Protein AF-A0A327HGI2-F1 (afdb_monomer_lite)

Structure (mmCIF, N/CA/C/O backbone):
data_AF-A0A327HGI2-F1
#
_entry.id   AF-A0A327HGI2-F1
#
loop_
_atom_site.group_PDB
_atom_site.id
_atom_site.type_symbol
_atom_site.label_atom_id
_atom_site.label_alt_id
_atom_site.label_comp_id
_atom_site.label_asym_id
_atom_site.label_entity_id
_atom_site.label_seq_id
_atom_site.pdbx_PDB_ins_code
_atom_site.Cartn_x
_atom_site.Cartn_y
_atom_site.Cartn_z
_atom_site.occupancy
_atom_site.B_iso_or_equiv
_atom_site.auth_seq_id
_atom_site.auth_comp_id
_atom_site.auth_asym_id
_atom_site.auth_atom_id
_atom_site.pdbx_PDB_model_num
ATOM 1 N N . ASN A 1 1 ? -4.780 3.316 27.011 1.00 69.06 1 ASN A N 1
ATOM 2 C CA . ASN A 1 1 ? -4.685 1.844 26.883 1.00 69.06 1 ASN A CA 1
ATOM 3 C C . ASN A 1 1 ? -4.188 1.505 25.489 1.00 69.06 1 ASN A C 1
ATOM 5 O O . ASN A 1 1 ? -4.093 2.394 24.657 1.00 69.06 1 ASN A O 1
ATOM 9 N N . THR A 1 2 ? -3.838 0.251 25.238 1.00 76.81 2 THR A N 1
ATOM 10 C CA . THR A 1 2 ? -3.464 -0.256 23.909 1.00 76.81 2 THR A CA 1
ATOM 11 C C . THR A 1 2 ? -4.370 -1.436 23.578 1.00 76.81 2 THR A C 1
ATOM 13 O O . THR A 1 2 ? -4.961 -2.021 24.494 1.00 76.81 2 THR A O 1
ATOM 16 N N . ALA A 1 3 ? -4.537 -1.742 22.294 1.00 83.75 3 ALA A N 1
ATOM 17 C CA . ALA A 1 3 ? -5.210 -2.963 21.871 1.00 83.75 3 ALA A CA 1
ATOM 18 C C . ALA A 1 3 ? -4.522 -4.206 22.456 1.00 83.75 3 ALA A C 1
ATOM 20 O O . ALA A 1 3 ? -3.383 -4.160 22.909 1.00 83.75 3 ALA A O 1
ATOM 21 N N . SER A 1 4 ? -5.212 -5.342 22.476 1.00 88.12 4 SER A N 1
ATOM 22 C CA . SER A 1 4 ? -4.544 -6.616 22.720 1.00 88.12 4 SER A CA 1
ATOM 23 C C . SER A 1 4 ? -3.612 -6.912 21.550 1.00 88.12 4 SER A C 1
ATOM 25 O O . SER A 1 4 ? -4.054 -6.905 20.404 1.00 88.12 4 SER A O 1
ATOM 27 N N . PHE A 1 5 ? -2.343 -7.187 21.836 1.00 86.00 5 PHE A N 1
ATOM 28 C CA . PHE A 1 5 ? -1.328 -7.474 20.826 1.00 86.00 5 PHE A CA 1
ATOM 29 C C . PHE A 1 5 ? -0.381 -8.572 21.306 1.00 86.00 5 PHE A C 1
ATOM 31 O O . PHE A 1 5 ? -0.285 -8.863 22.503 1.00 86.00 5 PHE A O 1
ATOM 38 N N . ASP A 1 6 ? 0.329 -9.172 20.359 1.00 87.19 6 ASP A N 1
ATOM 39 C CA . ASP A 1 6 ? 1.383 -10.132 20.645 1.00 87.19 6 ASP A CA 1
ATOM 40 C C . ASP A 1 6 ? 2.716 -9.404 20.816 1.00 87.19 6 ASP A C 1
ATOM 42 O O . ASP A 1 6 ? 3.198 -8.709 19.924 1.00 87.19 6 ASP A O 1
ATOM 46 N N . LEU A 1 7 ? 3.310 -9.551 21.995 1.00 85.81 7 LEU A N 1
ATOM 47 C CA . LEU A 1 7 ? 4.615 -9.005 22.324 1.00 85.81 7 LEU A CA 1
ATOM 48 C C . LEU A 1 7 ? 5.679 -10.076 22.114 1.00 85.81 7 LEU A C 1
ATOM 50 O O . LEU A 1 7 ? 5.675 -11.115 22.783 1.00 85.81 7 LEU A O 1
ATOM 54 N N . ILE A 1 8 ? 6.598 -9.801 21.195 1.00 85.19 8 ILE A N 1
ATOM 55 C CA . ILE A 1 8 ? 7.632 -10.739 20.768 1.00 85.19 8 ILE A CA 1
ATOM 56 C C . ILE A 1 8 ? 8.976 -10.281 21.329 1.00 85.19 8 ILE A C 1
ATOM 58 O O . ILE A 1 8 ? 9.403 -9.151 21.103 1.00 85.19 8 ILE A O 1
ATOM 62 N N . TRP A 1 9 ? 9.657 -11.167 22.056 1.00 85.69 9 TRP A N 1
ATOM 63 C CA . TRP A 1 9 ? 10.977 -10.898 22.627 1.00 85.69 9 TRP A CA 1
ATOM 64 C C . TRP A 1 9 ? 12.017 -11.839 22.035 1.00 85.69 9 TRP A C 1
ATOM 66 O O . TRP A 1 9 ? 11.832 -13.058 22.054 1.00 85.69 9 TRP A O 1
ATOM 76 N N . LYS A 1 10 ? 13.143 -11.280 21.579 1.00 80.75 10 LYS A N 1
ATOM 77 C CA . LYS A 1 10 ? 14.323 -12.047 21.168 1.00 80.75 10 LYS A CA 1
ATOM 78 C C . LYS A 1 10 ? 15.217 -12.310 22.376 1.00 80.75 10 LYS A C 1
ATOM 80 O O . LYS A 1 10 ? 15.604 -11.387 23.088 1.00 80.75 10 LYS A O 1
ATOM 85 N N . THR A 1 11 ? 15.574 -13.569 22.593 1.00 82.88 11 THR A N 1
ATOM 86 C CA . THR A 1 11 ? 16.536 -13.986 23.622 1.00 82.88 11 THR A CA 1
ATOM 87 C C . THR A 1 11 ? 17.595 -14.903 23.012 1.00 82.88 11 THR A C 1
ATOM 89 O O . THR A 1 11 ? 17.441 -15.394 21.895 1.00 82.88 11 THR A O 1
ATOM 92 N N . ASN A 1 12 ? 18.638 -15.231 23.780 1.00 79.31 12 ASN A N 1
ATOM 93 C CA . ASN A 1 12 ? 19.635 -16.231 23.375 1.00 79.31 12 ASN A CA 1
ATOM 94 C C . ASN A 1 12 ? 19.046 -17.645 23.185 1.00 79.31 12 ASN A C 1
ATOM 96 O O . ASN A 1 12 ? 19.713 -18.513 22.631 1.00 79.31 12 ASN A O 1
ATOM 100 N N . HIS A 1 13 ? 17.821 -17.887 23.660 1.00 77.56 13 HIS A N 1
ATOM 101 C CA . HIS A 1 13 ? 17.115 -19.163 23.542 1.00 77.56 13 HIS A CA 1
ATOM 102 C C . HIS A 1 13 ? 16.039 -19.152 22.445 1.00 77.56 13 HIS A C 1
ATOM 104 O O . HIS A 1 13 ? 15.256 -20.093 22.362 1.00 77.56 13 HIS A O 1
ATOM 110 N N . GLY A 1 14 ? 16.000 -18.103 21.617 1.00 73.25 14 GLY A N 1
ATOM 111 C CA . GLY A 1 14 ? 15.006 -17.915 20.564 1.00 73.25 14 GLY A CA 1
ATOM 112 C C . GLY A 1 14 ? 13.975 -16.842 20.904 1.00 73.25 14 GLY A C 1
ATOM 113 O O . GLY A 1 14 ? 14.197 -15.993 21.778 1.00 73.25 14 GLY A O 1
ATOM 114 N N . PHE A 1 15 ? 12.857 -16.881 20.181 1.00 76.38 15 PHE A N 1
ATOM 115 C CA . PHE A 1 15 ? 11.769 -15.915 20.286 1.00 76.38 15 PHE A CA 1
ATOM 116 C C . PHE A 1 15 ? 10.655 -16.414 21.192 1.00 76.38 15 PHE A C 1
ATOM 118 O O . PHE A 1 15 ? 10.278 -17.584 21.158 1.00 76.38 15 PHE A O 1
ATOM 125 N N . PHE A 1 16 ? 10.111 -15.496 21.983 1.00 83.50 16 PHE A N 1
ATOM 126 C CA . PHE A 1 16 ? 8.982 -15.754 22.863 1.00 83.50 16 PHE A CA 1
ATOM 127 C C . PHE A 1 16 ? 7.864 -14.771 22.559 1.00 83.50 16 PHE A C 1
ATOM 129 O O . PHE A 1 16 ? 8.054 -13.561 22.687 1.00 83.50 16 PHE A O 1
ATOM 136 N N . THR A 1 17 ? 6.695 -15.306 22.222 1.00 85.69 17 THR A N 1
ATOM 137 C CA . THR A 1 17 ? 5.479 -14.529 21.985 1.00 85.69 17 THR A CA 1
ATOM 138 C C . THR A 1 17 ? 4.600 -14.571 23.227 1.00 85.69 17 THR A C 1
ATOM 140 O O . THR A 1 17 ? 4.205 -15.644 23.682 1.00 85.69 17 THR A O 1
ATOM 143 N N . ASN A 1 18 ? 4.295 -13.404 23.788 1.00 89.25 18 ASN A N 1
ATOM 144 C CA . ASN A 1 18 ? 3.384 -13.251 24.916 1.00 89.25 18 ASN A CA 1
ATOM 145 C C . ASN A 1 18 ? 2.216 -12.370 24.495 1.00 89.25 18 ASN A C 1
ATOM 147 O O . ASN A 1 18 ? 2.425 -11.251 24.036 1.00 89.25 18 ASN A O 1
ATOM 151 N N . LYS A 1 19 ? 0.990 -12.838 24.713 1.00 90.06 19 LYS A N 1
ATOM 152 C CA . LYS A 1 19 ? -0.196 -12.037 24.427 1.00 90.06 19 LYS A CA 1
ATOM 153 C C . LYS A 1 19 ? -0.430 -11.026 25.544 1.00 90.06 19 LYS A C 1
ATOM 155 O O . LYS A 1 19 ? -0.656 -11.407 26.694 1.00 90.06 19 LYS A O 1
ATOM 160 N N . VAL A 1 20 ? -0.412 -9.744 25.204 1.00 89.31 20 VAL A N 1
ATOM 161 C CA . VAL A 1 20 ? -0.807 -8.655 26.098 1.00 89.31 20 VAL A CA 1
ATOM 162 C C . VAL A 1 20 ? -2.300 -8.416 25.909 1.00 89.31 20 VAL A C 1
ATOM 164 O O . VAL A 1 20 ? -2.787 -8.269 24.787 1.00 89.31 20 VAL A O 1
ATOM 167 N N . VAL A 1 21 ? -3.050 -8.417 27.008 1.00 90.12 21 VAL A N 1
ATOM 168 C CA . VAL A 1 21 ? -4.507 -8.247 27.001 1.00 90.12 21 VAL A CA 1
ATOM 169 C C . VAL A 1 21 ? -4.881 -7.181 28.028 1.00 90.12 21 VAL A C 1
ATOM 171 O O . VAL A 1 21 ? -4.453 -7.295 29.179 1.00 90.12 21 VAL A O 1
ATOM 174 N N . PRO A 1 22 ? -5.667 -6.157 27.654 1.00 89.75 22 PRO A N 1
ATOM 175 C CA . PRO A 1 22 ? -6.216 -5.213 28.620 1.00 89.75 22 PRO A CA 1
ATOM 176 C C . PRO A 1 22 ? -7.105 -5.918 29.651 1.00 89.75 22 PRO A C 1
ATOM 178 O O . PRO A 1 22 ? -7.936 -6.751 29.290 1.00 89.75 22 PRO A O 1
ATOM 181 N N . ASP A 1 23 ? -6.977 -5.551 30.927 1.00 90.50 23 ASP A N 1
ATOM 182 C CA . ASP A 1 23 ? -7.860 -6.037 32.000 1.00 90.50 23 ASP A CA 1
ATOM 183 C C . ASP A 1 23 ? -9.216 -5.311 31.959 1.00 90.50 23 ASP A C 1
ATOM 185 O O . ASP A 1 23 ? -9.576 -4.526 32.835 1.00 90.50 23 ASP A O 1
ATOM 189 N N . LEU A 1 24 ? -9.938 -5.504 30.853 1.00 90.56 24 LEU A N 1
ATOM 190 C CA . LEU A 1 24 ? -11.222 -4.883 30.548 1.00 90.56 24 LEU A CA 1
ATOM 191 C C . LEU A 1 24 ? -12.187 -5.929 29.982 1.00 90.56 24 LEU A C 1
ATOM 193 O O . LEU A 1 24 ? -11.799 -6.954 29.418 1.00 90.56 24 LEU A O 1
ATOM 197 N N . LYS A 1 25 ? -13.492 -5.680 30.125 1.00 90.25 25 LYS A N 1
ATOM 198 C CA . LYS A 1 25 ? -14.527 -6.569 29.565 1.00 90.25 25 LYS A CA 1
ATOM 199 C C . LYS A 1 25 ? -14.654 -6.433 28.052 1.00 90.25 25 LYS A C 1
ATOM 201 O O . LYS A 1 25 ? -15.097 -7.384 27.409 1.00 90.25 25 LYS A O 1
ATOM 206 N N . ILE A 1 26 ? -14.314 -5.259 27.534 1.00 91.31 26 ILE A N 1
ATOM 207 C CA . ILE A 1 26 ? -14.363 -4.895 26.126 1.00 91.31 26 ILE A CA 1
ATOM 208 C C . ILE A 1 26 ? -13.031 -4.232 25.800 1.00 91.31 26 ILE A C 1
ATOM 210 O O . ILE A 1 26 ? -12.594 -3.344 26.534 1.00 91.31 26 ILE A O 1
ATOM 214 N N . TYR A 1 27 ? -12.363 -4.699 24.752 1.00 92.81 27 TYR A N 1
ATOM 215 C CA . TYR A 1 27 ? -11.092 -4.129 24.321 1.00 92.81 27 TYR A CA 1
ATOM 216 C C . TYR A 1 27 ? -10.816 -4.425 22.842 1.00 92.81 27 TYR A C 1
ATOM 218 O O . TYR A 1 27 ? -11.214 -5.484 22.348 1.00 92.81 27 TYR A O 1
ATOM 226 N N . PRO A 1 28 ? -10.106 -3.525 22.143 1.00 93.75 28 PRO A N 1
ATOM 227 C CA . PRO A 1 28 ? -9.673 -3.765 20.775 1.00 93.75 28 PRO A CA 1
ATOM 228 C C . PRO A 1 28 ? -8.575 -4.832 20.710 1.00 93.75 28 PRO A C 1
ATOM 230 O O . PRO A 1 28 ? -7.843 -5.047 21.679 1.00 93.75 28 PRO A O 1
ATOM 233 N N . VAL A 1 29 ? -8.441 -5.496 19.566 1.00 93.50 29 VAL A N 1
ATOM 234 C CA . VAL A 1 29 ? -7.486 -6.575 19.297 1.00 93.50 29 VAL A CA 1
ATOM 235 C C . VAL A 1 29 ? -6.765 -6.287 17.983 1.00 93.50 29 VAL A C 1
ATOM 237 O O . VAL A 1 29 ? -7.398 -6.143 16.943 1.00 93.50 29 VAL A O 1
ATOM 240 N N . GLY A 1 30 ? -5.434 -6.267 18.026 1.00 92.06 30 GLY A N 1
ATOM 241 C CA . GLY A 1 30 ? -4.590 -6.078 16.853 1.00 92.06 30 GLY A CA 1
ATOM 242 C C . GLY A 1 30 ? -4.510 -4.624 16.387 1.00 92.06 30 GLY A C 1
ATOM 243 O O . GLY A 1 30 ? -4.260 -3.717 17.182 1.00 92.06 30 GLY A O 1
ATOM 244 N N . MET A 1 31 ? -4.654 -4.442 15.079 1.00 94.44 31 MET A N 1
ATOM 245 C CA . MET A 1 31 ? -4.467 -3.190 14.348 1.00 94.44 31 MET A CA 1
ATOM 246 C C . MET A 1 31 ? -5.708 -2.898 13.503 1.00 94.44 31 MET A C 1
ATOM 248 O O . MET A 1 31 ? -6.477 -3.811 13.203 1.00 94.44 31 MET A O 1
ATOM 252 N N . TRP A 1 32 ? -5.879 -1.639 13.114 1.00 95.88 32 TRP A N 1
ATOM 253 C CA . TRP A 1 32 ? -6.802 -1.247 12.059 1.00 95.88 32 TRP A CA 1
ATOM 254 C C . TRP A 1 32 ? -6.376 -1.900 10.746 1.00 95.88 32 TRP A C 1
ATOM 256 O O . TRP A 1 32 ? -5.226 -1.756 10.345 1.00 95.88 32 TRP A O 1
ATOM 266 N N . SER A 1 33 ? -7.287 -2.615 10.098 1.00 96.88 33 SER A N 1
ATOM 267 C CA . SER A 1 33 ? -7.084 -3.243 8.796 1.00 96.88 33 SER A CA 1
ATOM 268 C C . SER A 1 33 ? -7.824 -2.451 7.737 1.00 96.88 33 SER A C 1
ATOM 270 O O . SER A 1 33 ? -9.053 -2.386 7.777 1.00 96.88 33 SER A O 1
ATOM 272 N N . PHE A 1 34 ? -7.079 -1.862 6.809 1.00 97.06 34 PHE A N 1
ATOM 273 C CA . PHE A 1 34 ? -7.628 -1.241 5.611 1.00 97.06 34 PHE A CA 1
ATOM 274 C C . PHE A 1 34 ? -8.140 -2.305 4.639 1.00 97.06 34 PHE A C 1
ATOM 276 O O . PHE A 1 34 ? -7.557 -3.386 4.542 1.00 97.06 34 PHE A O 1
ATOM 283 N N . ASN A 1 35 ? -9.231 -2.011 3.937 1.00 95.12 35 ASN A N 1
ATOM 284 C CA . ASN A 1 35 ? -9.816 -2.898 2.931 1.00 95.12 35 ASN A CA 1
ATOM 285 C C . ASN A 1 35 ? -9.030 -2.936 1.614 1.00 95.12 35 ASN A C 1
ATOM 287 O O . ASN A 1 35 ? -9.260 -3.845 0.824 1.00 95.12 35 ASN A O 1
ATOM 291 N N . GLY A 1 36 ? -8.100 -1.999 1.397 1.00 92.31 3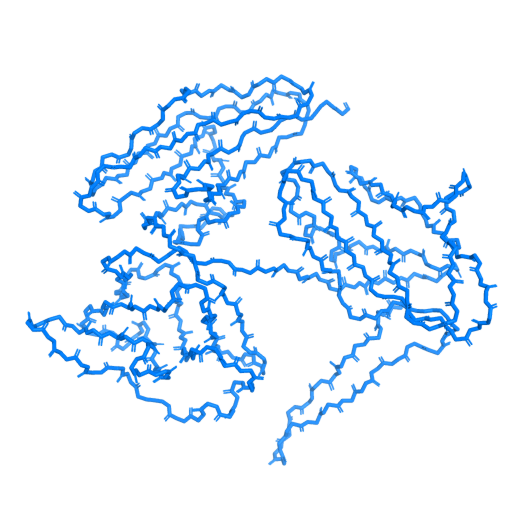6 GLY A N 1
ATOM 292 C CA . GLY A 1 36 ? -7.302 -1.930 0.170 1.00 92.31 36 GLY A CA 1
ATOM 293 C C . GLY A 1 36 ? -8.025 -1.269 -1.002 1.00 92.31 36 GLY A C 1
ATOM 294 O O . GLY A 1 36 ? -7.518 -1.334 -2.114 1.00 92.31 36 GLY A O 1
ATOM 295 N N . ASP A 1 37 ? -9.177 -0.653 -0.752 1.00 93.12 37 ASP A N 1
ATOM 296 C CA . ASP A 1 37 ? -10.050 -0.046 -1.753 1.00 93.12 37 ASP A CA 1
ATOM 297 C C . ASP A 1 37 ? -10.103 1.461 -1.485 1.00 93.12 37 ASP A C 1
ATOM 299 O O . ASP A 1 37 ? -10.503 1.899 -0.401 1.00 93.12 37 ASP A O 1
ATOM 303 N N . TYR A 1 38 ? -9.603 2.230 -2.449 1.00 94.44 38 TYR A N 1
ATOM 304 C CA . TYR A 1 38 ? -9.519 3.683 -2.372 1.00 94.44 38 TYR A CA 1
ATOM 305 C C . TYR A 1 38 ? -10.812 4.371 -2.827 1.00 94.44 38 TYR A C 1
ATOM 307 O O . TYR A 1 38 ? -11.027 5.520 -2.447 1.00 94.44 38 TYR A O 1
ATOM 315 N N . ASP A 1 39 ? -11.700 3.691 -3.551 1.00 93.62 39 ASP A N 1
ATOM 316 C CA . ASP A 1 39 ? -12.999 4.240 -3.946 1.00 93.62 39 ASP A CA 1
ATOM 317 C C . ASP A 1 39 ? -13.948 4.296 -2.752 1.00 93.62 39 ASP A C 1
ATOM 319 O O . ASP A 1 39 ? -14.543 5.340 -2.471 1.00 93.62 39 ASP A O 1
ATOM 323 N N . ASP A 1 40 ? -13.994 3.208 -1.976 1.00 94.38 40 ASP A N 1
ATOM 324 C CA . ASP A 1 40 ? -14.760 3.098 -0.734 1.00 94.38 40 ASP A CA 1
ATOM 325 C C . ASP A 1 40 ? -13.862 2.764 0.484 1.00 94.38 40 ASP A C 1
ATOM 327 O O . ASP A 1 40 ? -13.956 1.668 1.063 1.00 94.38 40 ASP A O 1
ATOM 331 N N . PRO A 1 41 ? -13.018 3.708 0.960 1.00 95.75 41 PRO A N 1
ATOM 332 C CA . PRO A 1 41 ? -12.092 3.466 2.059 1.00 95.75 41 PRO A CA 1
ATOM 333 C C . PRO A 1 41 ? -12.776 3.010 3.336 1.00 95.75 41 PRO A C 1
ATOM 335 O O . PRO A 1 41 ? -13.697 3.653 3.863 1.00 95.75 41 PRO A O 1
ATOM 338 N N . LYS A 1 42 ? -12.286 1.894 3.875 1.00 96.94 42 LYS A N 1
ATOM 339 C CA . LYS A 1 42 ? -12.773 1.324 5.126 1.00 96.94 42 LYS A CA 1
ATOM 340 C C . LYS A 1 42 ? -11.627 0.734 5.932 1.00 96.94 42 LYS A C 1
ATOM 342 O O . LYS A 1 42 ? -10.882 -0.117 5.453 1.00 96.94 42 LYS A O 1
ATOM 347 N N . VAL A 1 43 ? -11.550 1.118 7.204 1.00 96.94 43 VAL A N 1
ATOM 348 C CA . VAL A 1 43 ? -10.658 0.492 8.188 1.00 96.94 43 VAL A CA 1
ATOM 349 C C . VAL A 1 43 ? -11.469 -0.178 9.281 1.00 96.94 43 VAL A C 1
ATOM 351 O O . VAL A 1 43 ? -12.416 0.405 9.807 1.00 96.94 43 VAL A O 1
ATOM 354 N N . CYS A 1 44 ? -11.088 -1.397 9.651 1.00 96.31 44 CYS A N 1
ATOM 355 C CA . CYS A 1 44 ? -11.756 -2.157 10.703 1.00 96.31 44 CYS A CA 1
ATOM 356 C C . CYS A 1 44 ? -10.795 -2.626 11.784 1.00 96.31 44 CYS A C 1
ATOM 358 O O . CYS A 1 44 ? -9.652 -2.981 11.515 1.00 96.31 44 CYS A O 1
ATOM 360 N N . LEU A 1 45 ? -11.284 -2.671 13.016 1.00 95.00 45 LEU A N 1
ATOM 361 C CA . LEU A 1 45 ? -10.563 -3.153 14.179 1.00 95.00 45 LEU A CA 1
ATOM 362 C C . LEU A 1 45 ? -11.394 -4.220 14.881 1.00 95.00 45 LEU A C 1
ATOM 364 O O . LEU A 1 45 ? -12.572 -4.026 15.184 1.00 95.00 45 LEU A O 1
ATOM 368 N N . ASN A 1 46 ? -10.758 -5.346 15.189 1.00 95.19 46 ASN A N 1
ATOM 369 C CA . ASN A 1 46 ? -11.404 -6.398 15.960 1.00 95.19 46 ASN A CA 1
ATOM 370 C C . ASN A 1 46 ? -11.599 -5.948 17.411 1.00 95.19 46 ASN A C 1
ATOM 372 O O . ASN A 1 46 ? -10.704 -5.370 18.026 1.00 95.19 46 ASN A O 1
ATOM 376 N N . VAL A 1 47 ? -12.754 -6.260 17.989 1.00 93.25 47 VAL A N 1
ATOM 377 C CA . VAL A 1 47 ? -13.103 -5.936 19.374 1.00 93.25 47 VAL A CA 1
ATOM 378 C C . VAL A 1 47 ? -13.547 -7.197 20.097 1.00 93.25 47 VAL A C 1
ATOM 380 O O . VAL A 1 47 ? -14.529 -7.851 19.734 1.00 93.25 47 VAL A O 1
ATOM 383 N N . LYS A 1 48 ? -12.849 -7.515 21.189 1.00 93.56 48 LYS A N 1
ATOM 384 C CA . LYS A 1 48 ? -13.213 -8.628 22.057 1.00 93.56 48 LYS A CA 1
ATOM 385 C C . LYS A 1 48 ? -14.205 -8.178 23.111 1.00 93.56 48 LYS A C 1
ATOM 387 O O . LYS A 1 48 ? -13.955 -7.215 23.829 1.00 93.56 48 LYS A O 1
ATOM 392 N N . VAL A 1 49 ? -15.283 -8.940 23.271 1.00 93.00 49 VAL A N 1
ATOM 393 C CA . VAL A 1 49 ? -16.344 -8.676 24.248 1.00 93.00 49 VAL A CA 1
ATOM 394 C C . VAL A 1 49 ? -16.563 -9.901 25.133 1.00 93.00 49 VAL A C 1
ATOM 396 O O . VAL A 1 49 ? -17.014 -10.957 24.683 1.00 93.00 49 VAL A O 1
ATOM 399 N N . ASN A 1 50 ? -16.264 -9.763 26.425 1.00 88.38 50 ASN A N 1
ATOM 400 C CA . ASN A 1 50 ? -16.320 -10.857 27.399 1.00 88.38 50 ASN A CA 1
ATOM 401 C C . ASN A 1 50 ? -17.640 -10.919 28.198 1.00 88.38 50 ASN A C 1
ATOM 403 O O . ASN A 1 50 ? -17.926 -11.944 28.829 1.00 88.38 50 ASN A O 1
ATOM 407 N N . SER A 1 51 ? -18.474 -9.876 28.154 1.00 84.31 51 SER A N 1
ATOM 408 C CA . SER A 1 51 ? -19.838 -9.858 28.714 1.00 84.31 51 SER A CA 1
ATOM 409 C C . SER A 1 51 ? -20.907 -10.214 27.667 1.00 84.31 51 SER A C 1
ATOM 411 O O . SER A 1 51 ? -20.649 -10.217 26.470 1.00 84.31 51 SER A O 1
ATOM 413 N N . LYS A 1 52 ? -22.113 -10.592 28.119 1.00 79.06 52 LYS A N 1
ATOM 414 C CA . LYS A 1 52 ? -23.253 -10.875 27.227 1.00 79.06 52 LYS A CA 1
ATOM 415 C C . LYS A 1 52 ? -23.905 -9.568 26.779 1.00 79.06 52 LYS A C 1
ATOM 417 O O . LYS A 1 52 ? -24.194 -8.774 27.662 1.00 79.06 52 LYS A O 1
ATOM 422 N N . ASN A 1 53 ? -24.185 -9.456 25.475 1.00 65.44 53 ASN A N 1
ATOM 423 C CA . ASN A 1 53 ? -24.927 -8.389 24.786 1.00 65.44 53 ASN A CA 1
ATOM 424 C C . ASN A 1 53 ? -24.722 -7.004 25.399 1.00 65.44 53 ASN A C 1
ATOM 426 O O . ASN A 1 53 ? -25.453 -6.618 26.312 1.00 65.44 53 ASN A O 1
ATOM 430 N N . ASN A 1 54 ? -23.756 -6.264 24.862 1.00 76.62 54 ASN A N 1
ATOM 431 C CA . ASN A 1 54 ? -23.541 -4.878 25.254 1.00 76.62 54 ASN A CA 1
ATOM 432 C C . ASN A 1 54 ? -23.811 -3.966 24.061 1.00 76.62 54 ASN A C 1
ATOM 434 O O . ASN A 1 54 ? -23.639 -4.356 22.908 1.00 76.62 54 ASN A O 1
ATOM 438 N N . THR A 1 55 ? -24.202 -2.744 24.364 1.00 86.81 55 THR A N 1
ATOM 439 C CA . THR A 1 55 ? -24.001 -1.596 23.490 1.00 86.81 55 THR A CA 1
ATOM 440 C C . THR A 1 55 ? -22.723 -0.915 23.947 1.00 86.81 55 THR A C 1
ATOM 442 O O . THR A 1 55 ? -22.557 -0.706 25.150 1.00 86.81 55 THR A O 1
ATOM 445 N N . ILE A 1 56 ? -21.828 -0.619 23.013 1.00 87.12 56 ILE A N 1
ATOM 446 C CA . ILE A 1 56 ? -20.591 0.111 23.277 1.00 87.12 56 ILE A CA 1
ATOM 447 C C . ILE A 1 56 ? -20.813 1.565 22.898 1.00 87.12 56 ILE A C 1
ATOM 449 O O . ILE A 1 56 ? -21.231 1.838 21.772 1.00 87.12 56 ILE A O 1
ATOM 453 N N . ALA A 1 57 ? -20.487 2.476 23.810 1.00 87.38 57 ALA A N 1
ATOM 454 C CA . ALA A 1 57 ? -20.409 3.891 23.477 1.00 87.38 57 ALA A CA 1
ATOM 455 C C . ALA A 1 57 ? -19.087 4.186 22.758 1.00 87.38 57 ALA A C 1
ATOM 457 O O . ALA A 1 57 ? -18.012 3.849 23.273 1.00 87.38 57 ALA A O 1
ATOM 458 N N . LEU A 1 58 ? -19.190 4.816 21.589 1.00 88.62 58 LEU A N 1
ATOM 459 C CA . LEU A 1 58 ? -18.064 5.293 20.790 1.00 88.62 58 LEU A CA 1
ATOM 460 C C . LEU A 1 58 ? -17.952 6.815 20.912 1.00 88.62 58 LEU A C 1
ATOM 462 O O . LEU A 1 58 ? -18.934 7.509 21.186 1.00 88.62 58 LEU A O 1
ATOM 466 N N . ASP A 1 59 ? -16.747 7.341 20.732 1.00 86.69 59 ASP A N 1
ATOM 467 C CA . ASP A 1 59 ? -16.532 8.775 20.585 1.00 86.69 59 ASP A CA 1
ATOM 468 C C . ASP A 1 59 ? -16.910 9.276 19.187 1.00 86.69 59 ASP A C 1
ATOM 470 O O . ASP A 1 59 ? -17.294 8.518 18.294 1.00 86.69 59 ASP A O 1
ATOM 474 N N . SER A 1 60 ? -16.851 10.598 19.007 1.00 87.88 60 SER A N 1
ATOM 475 C CA . SER A 1 60 ? -16.986 11.183 17.676 1.00 87.88 60 SER A CA 1
ATOM 476 C C . SER A 1 60 ? -15.896 10.617 16.764 1.00 87.88 60 SER A C 1
ATOM 478 O O . SER A 1 60 ? -14.741 10.564 17.191 1.00 87.88 60 SER A O 1
ATOM 480 N N . PRO A 1 61 ? -16.244 10.194 15.538 1.00 88.06 61 PRO A N 1
ATOM 481 C CA . PRO A 1 61 ? -15.259 9.649 14.623 1.00 88.06 61 PRO A CA 1
ATOM 482 C C . PRO A 1 61 ? -14.216 10.723 14.270 1.00 88.06 61 PRO A C 1
ATOM 484 O O . PRO A 1 61 ? -14.530 11.921 14.310 1.00 88.06 61 PRO A O 1
ATOM 487 N N . PRO A 1 62 ? -12.986 10.316 13.917 1.00 88.94 62 PRO A N 1
ATOM 488 C CA . PRO A 1 62 ? -11.971 11.217 13.387 1.00 88.94 62 PRO A CA 1
ATOM 489 C C . PRO A 1 62 ? -12.474 12.042 12.201 1.00 88.94 62 PRO A C 1
ATOM 491 O O . PRO A 1 62 ? -13.448 11.689 11.527 1.00 88.94 62 PRO A O 1
ATOM 494 N N . GLN A 1 63 ? -11.786 13.149 11.936 1.00 86.94 63 GLN A N 1
ATOM 495 C CA . GLN A 1 63 ? -12.147 14.060 10.857 1.00 86.94 63 GLN A CA 1
ATOM 496 C C . GLN A 1 63 ? -12.250 13.316 9.518 1.00 86.94 63 GLN A C 1
ATOM 498 O O . GLN A 1 63 ? -11.412 12.475 9.218 1.00 86.94 63 GLN A O 1
ATOM 503 N N . TYR A 1 64 ? -13.290 13.629 8.739 1.00 90.06 64 TYR A N 1
ATOM 504 C CA . TYR A 1 64 ? -13.565 13.023 7.426 1.00 90.06 64 TYR A CA 1
ATOM 505 C C . TYR A 1 64 ? -13.859 11.520 7.443 1.00 90.06 64 TYR A C 1
ATOM 507 O O . TYR A 1 64 ? -13.886 10.878 6.397 1.00 90.06 64 TYR A O 1
ATOM 515 N N . THR A 1 65 ? -14.157 10.967 8.619 1.00 92.81 65 THR A N 1
ATOM 516 C CA . THR A 1 65 ? -14.558 9.570 8.763 1.00 92.81 65 THR A CA 1
ATOM 517 C C . THR A 1 65 ? -15.932 9.437 9.410 1.00 92.81 65 THR A C 1
ATOM 519 O O . THR A 1 65 ? -16.467 10.370 10.015 1.00 92.81 65 THR A O 1
ATOM 522 N N . SER A 1 66 ? -16.532 8.256 9.283 1.00 93.19 66 SER A N 1
ATOM 523 C CA . SER A 1 66 ? -17.805 7.929 9.925 1.00 93.19 66 SER A CA 1
ATOM 524 C C . SER A 1 66 ? -17.829 6.492 10.431 1.00 93.19 66 SER A C 1
ATOM 526 O O . SER A 1 66 ? -17.32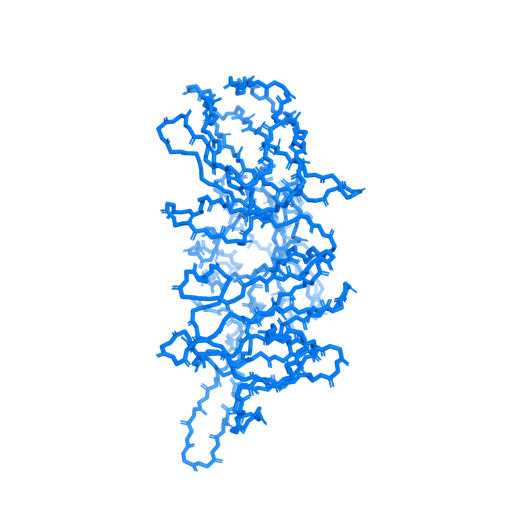5 5.581 9.773 1.00 93.19 66 SER A O 1
ATOM 528 N N . TRP A 1 67 ? -18.439 6.280 11.599 1.00 93.44 67 TRP A N 1
ATOM 529 C CA . TRP A 1 67 ? -18.681 4.937 12.119 1.00 93.44 67 TRP A CA 1
ATOM 530 C C . TRP A 1 67 ? -19.713 4.196 11.267 1.00 93.44 67 TRP A C 1
ATOM 532 O O . TRP A 1 67 ? -20.749 4.754 10.897 1.00 93.44 67 TRP A O 1
ATOM 542 N N . LYS A 1 68 ? -19.456 2.914 11.001 1.00 91.94 68 LYS A N 1
ATOM 543 C CA . LYS A 1 68 ? -20.428 2.000 10.388 1.00 91.94 68 LYS A CA 1
ATOM 544 C C . LYS A 1 68 ? -21.186 1.213 11.454 1.00 91.94 68 LYS A C 1
ATOM 546 O O . LYS A 1 68 ? -20.668 0.955 12.536 1.00 91.94 68 LYS A O 1
ATOM 551 N N . ASP A 1 69 ? -22.417 0.835 11.115 1.00 89.25 69 ASP A N 1
ATOM 552 C CA . ASP A 1 69 ? -23.276 -0.050 11.916 1.00 89.25 69 ASP A CA 1
ATOM 553 C C . ASP A 1 69 ? -23.560 0.437 13.352 1.00 89.25 69 ASP A C 1
ATOM 555 O O . ASP A 1 69 ? -23.826 -0.356 14.259 1.00 89.25 69 ASP A O 1
ATOM 559 N N . VAL A 1 70 ? -23.549 1.758 13.549 1.00 91.56 70 VAL A N 1
ATOM 560 C CA . VAL A 1 70 ? -23.936 2.410 14.805 1.00 91.56 70 VAL A CA 1
ATOM 561 C C . VAL A 1 70 ? -25.413 2.798 14.815 1.00 91.56 70 VAL A C 1
ATOM 563 O O . VAL A 1 70 ? -26.022 3.049 13.772 1.00 91.56 70 VAL A O 1
ATOM 566 N N . ASP A 1 71 ? -26.003 2.840 16.007 1.00 90.06 71 ASP A N 1
ATOM 567 C CA . ASP A 1 71 ? -27.361 3.339 16.207 1.00 90.06 71 ASP A CA 1
ATOM 568 C C . ASP A 1 71 ? -27.446 4.877 16.112 1.00 90.06 71 ASP A C 1
ATOM 570 O O . ASP A 1 71 ? -26.460 5.574 15.869 1.00 90.06 71 ASP A O 1
ATOM 574 N N . SER A 1 72 ? -28.650 5.426 16.295 1.00 87.62 72 SER A N 1
ATOM 575 C CA . SER A 1 72 ? -28.892 6.875 16.225 1.00 87.62 72 SER A CA 1
ATOM 576 C C . SER A 1 72 ? -28.160 7.687 17.295 1.00 87.62 72 SER A C 1
ATOM 578 O O . SER A 1 72 ? -28.022 8.898 17.135 1.00 87.62 72 SER A O 1
ATOM 580 N N . ASP A 1 73 ? -27.724 7.037 18.373 1.00 86.19 73 ASP A N 1
ATOM 581 C CA . ASP A 1 73 ? -26.972 7.649 19.464 1.00 86.19 73 ASP A CA 1
ATOM 582 C C . ASP A 1 73 ? -25.452 7.460 19.273 1.00 86.19 73 ASP A C 1
ATOM 584 O O . ASP A 1 73 ? -24.669 7.907 20.110 1.00 86.19 73 ASP A O 1
ATOM 588 N N . GLY A 1 74 ? -25.027 6.822 18.172 1.00 86.19 74 GLY A N 1
ATOM 589 C CA . GLY A 1 74 ? -23.627 6.540 17.854 1.00 86.19 74 GLY A CA 1
ATOM 590 C C . GLY A 1 74 ? -23.063 5.300 18.553 1.00 86.19 74 GLY A C 1
ATOM 591 O O . GLY A 1 74 ? -21.847 5.114 18.566 1.00 86.19 74 GLY A O 1
ATOM 592 N N . ASN A 1 75 ? -23.908 4.445 19.139 1.00 90.19 75 ASN A N 1
ATOM 593 C CA . ASN A 1 75 ? -23.452 3.247 19.840 1.00 90.19 75 ASN A CA 1
ATOM 594 C C . ASN A 1 75 ? -23.400 2.029 18.915 1.00 90.19 75 ASN A C 1
ATOM 596 O O . ASN A 1 75 ? -24.276 1.820 18.073 1.00 90.19 75 ASN A O 1
ATOM 600 N N . LEU A 1 76 ? -22.415 1.160 19.141 1.00 90.94 76 LEU A N 1
ATOM 601 C CA . LEU A 1 76 ? -22.274 -0.108 18.429 1.00 90.94 76 LEU A CA 1
ATOM 602 C C . LEU A 1 76 ? -22.913 -1.251 19.226 1.00 90.94 76 LEU A C 1
ATOM 604 O O . LEU A 1 76 ? -22.592 -1.476 20.397 1.00 90.94 76 LEU A O 1
ATOM 608 N N . SER A 1 77 ? -23.793 -2.018 18.586 1.00 90.69 77 SER A N 1
ATOM 609 C CA . SER A 1 77 ? -24.359 -3.236 19.177 1.00 90.69 77 SER A CA 1
ATOM 610 C C . SER A 1 77 ? -23.397 -4.411 19.017 1.00 90.69 77 SER A C 1
ATOM 612 O O . SER A 1 77 ? -23.095 -4.813 17.899 1.00 90.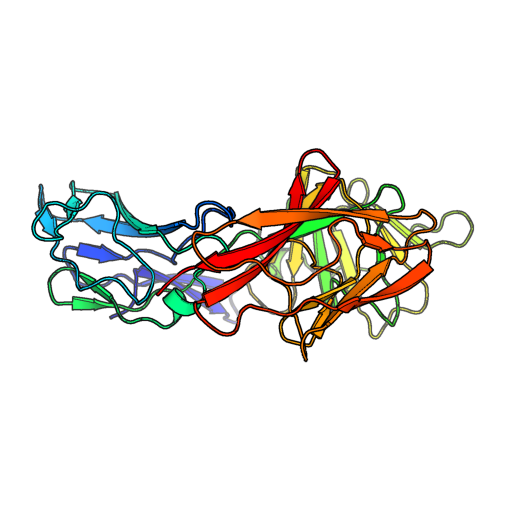69 77 SER A O 1
ATOM 614 N N . VAL A 1 78 ? -22.960 -5.009 20.130 1.00 89.81 78 VAL A N 1
ATOM 615 C CA . VAL A 1 78 ? -21.991 -6.116 20.118 1.00 89.81 78 VAL A CA 1
ATOM 616 C C . VAL A 1 78 ? -22.489 -7.368 20.836 1.00 89.81 78 VAL A C 1
ATOM 618 O O . VAL A 1 78 ? -23.190 -7.328 21.855 1.00 89.81 78 VAL A O 1
ATOM 621 N N . ALA A 1 79 ? -22.062 -8.520 20.328 1.00 89.94 79 ALA A N 1
ATOM 622 C CA . ALA A 1 79 ? -22.287 -9.819 20.941 1.00 89.94 79 ALA A CA 1
ATOM 623 C C . ALA A 1 79 ? -21.081 -10.249 21.787 1.00 89.94 79 ALA A C 1
ATOM 625 O O . ALA A 1 79 ? -19.972 -9.736 21.658 1.00 89.94 79 ALA A O 1
ATOM 626 N N . LYS A 1 80 ? -21.271 -11.246 22.657 1.00 91.31 80 LYS A N 1
ATOM 627 C CA . LYS A 1 80 ? -20.138 -11.879 23.344 1.00 91.31 80 LYS A CA 1
ATOM 628 C C . LYS A 1 80 ? -19.262 -12.599 22.314 1.00 91.31 80 LYS A C 1
ATOM 630 O O . LYS A 1 80 ? -19.759 -13.494 21.636 1.00 91.31 80 LYS A O 1
ATOM 635 N N . GLY A 1 81 ? -17.965 -12.314 22.293 1.00 90.75 81 GLY A N 1
ATOM 636 C CA . GLY A 1 81 ? -17.026 -12.933 21.359 1.00 90.75 81 GLY A CA 1
ATOM 637 C C . GLY A 1 81 ? -16.167 -11.906 20.635 1.00 90.75 81 GLY A C 1
ATOM 638 O O . GLY A 1 81 ? -15.799 -10.895 21.228 1.00 90.75 81 GLY A O 1
ATOM 639 N N . GLU A 1 82 ? -15.798 -12.231 19.399 1.00 91.12 82 GLU A N 1
ATOM 640 C CA . GLU A 1 82 ? -15.168 -11.289 18.470 1.00 91.12 82 GLU A CA 1
ATOM 641 C C . GLU A 1 82 ? -16.264 -10.483 17.773 1.00 91.12 82 GLU A C 1
ATOM 643 O O . GLU A 1 82 ? -17.277 -11.045 17.354 1.00 91.12 82 GLU A O 1
ATOM 648 N N . ASN A 1 83 ? -16.056 -9.179 17.682 1.00 93.50 83 ASN A N 1
ATOM 649 C CA . ASN A 1 83 ? -16.867 -8.242 16.917 1.00 93.50 83 ASN A CA 1
ATOM 650 C C . ASN A 1 83 ? -15.916 -7.361 16.110 1.00 93.50 83 ASN A C 1
ATOM 652 O O . ASN A 1 83 ? -14.706 -7.383 16.340 1.00 93.50 83 ASN A O 1
ATOM 656 N N . GLU A 1 84 ? -16.466 -6.557 15.215 1.00 93.38 84 GLU A N 1
ATOM 657 C CA . GLU A 1 84 ? -15.700 -5.646 14.379 1.00 93.38 84 GLU A CA 1
ATOM 658 C C . GLU A 1 84 ? -16.226 -4.221 14.560 1.00 93.38 84 GLU A C 1
ATOM 660 O O . GLU A 1 84 ? -17.430 -4.006 14.695 1.00 93.38 84 GLU A O 1
ATOM 665 N N . LEU A 1 85 ? -15.306 -3.265 14.612 1.00 92.94 85 LEU A N 1
ATOM 666 C CA . LEU A 1 85 ? -15.571 -1.836 14.651 1.00 92.94 85 LEU A CA 1
ATOM 667 C C . LEU A 1 85 ? -14.959 -1.227 13.393 1.00 92.94 85 LEU A C 1
ATOM 669 O O . LEU A 1 85 ? -13.756 -1.372 13.199 1.00 92.94 85 LEU A O 1
ATOM 673 N N . CYS A 1 86 ? -15.749 -0.544 12.564 1.00 95.50 86 CYS A N 1
ATOM 674 C CA . CYS A 1 86 ? -15.261 -0.013 11.292 1.00 95.50 86 CYS A CA 1
ATOM 675 C C . CYS A 1 86 ? -15.548 1.476 11.116 1.00 95.50 86 CYS A C 1
ATOM 677 O O . CYS A 1 86 ? -16.632 1.960 11.453 1.00 95.50 86 CYS A O 1
ATOM 679 N N . LEU A 1 87 ? -14.584 2.162 10.510 1.00 95.81 87 LEU A N 1
ATOM 680 C CA . LEU A 1 87 ? -14.707 3.520 10.000 1.00 95.81 87 LEU A CA 1
ATOM 681 C C . LEU A 1 87 ? -14.713 3.480 8.477 1.00 95.81 87 LEU A C 1
ATOM 683 O O . LEU A 1 87 ? -13.967 2.703 7.883 1.00 95.81 87 LEU A O 1
ATOM 687 N N . SER A 1 88 ? -15.514 4.343 7.864 1.00 96.31 88 SER A N 1
ATOM 688 C CA . SER A 1 88 ? -15.350 4.702 6.455 1.00 96.31 88 SER A CA 1
ATOM 689 C C . SER A 1 88 ? -14.753 6.086 6.320 1.00 96.31 88 SER A C 1
ATOM 691 O O . SER A 1 88 ? -15.124 6.973 7.091 1.00 96.31 88 SER A O 1
ATOM 693 N N . GLY A 1 89 ? -13.853 6.240 5.355 1.00 95.31 89 GLY A N 1
ATOM 694 C CA . GLY A 1 89 ? -13.225 7.503 4.983 1.00 95.31 89 GLY A CA 1
ATOM 695 C C . GLY A 1 89 ? -13.856 8.123 3.740 1.00 95.31 89 GLY A C 1
ATOM 696 O O . GLY A 1 89 ? -14.857 7.631 3.213 1.00 95.31 89 GLY A O 1
ATOM 697 N N . LEU A 1 90 ? -13.258 9.222 3.291 1.00 94.81 90 LEU A N 1
ATOM 698 C CA . LEU A 1 90 ? -13.509 9.795 1.971 1.00 94.81 90 LEU A CA 1
ATOM 699 C C . LEU A 1 90 ? -12.776 8.978 0.905 1.00 94.81 90 LEU A C 1
ATOM 701 O O . LEU A 1 90 ? -11.671 8.521 1.171 1.00 94.81 90 LEU A O 1
ATOM 705 N N . SER A 1 91 ? -13.342 8.860 -0.299 1.00 95.19 91 SER A N 1
ATOM 706 C CA . SER A 1 91 ? -12.637 8.275 -1.452 1.00 95.19 91 SER A CA 1
ATOM 707 C C . SER A 1 91 ? -11.255 8.922 -1.637 1.00 95.19 91 SER A C 1
ATOM 709 O O . SER A 1 91 ? -11.122 10.148 -1.558 1.00 95.19 91 SER A O 1
ATOM 711 N N . GLY A 1 92 ? -10.239 8.088 -1.831 1.00 94.19 92 GLY A N 1
ATOM 712 C CA . GLY A 1 92 ? -8.827 8.436 -1.926 1.00 94.19 92 GLY A CA 1
ATOM 713 C C . GLY A 1 92 ? -8.076 8.512 -0.594 1.00 94.19 92 GLY A C 1
ATOM 714 O O . GLY A 1 92 ? -6.843 8.506 -0.599 1.00 94.19 92 GLY A O 1
ATOM 715 N N . ASP A 1 93 ? -8.768 8.539 0.549 1.00 94.50 93 ASP A N 1
ATOM 716 C CA . ASP A 1 93 ? -8.120 8.532 1.860 1.00 94.50 93 ASP A CA 1
ATOM 717 C C . ASP A 1 93 ? -7.601 7.126 2.193 1.00 94.50 93 ASP A C 1
ATOM 719 O O . ASP A 1 93 ? -8.368 6.185 2.391 1.00 94.50 93 ASP A O 1
ATOM 723 N N . ASN A 1 94 ? -6.280 6.980 2.317 1.00 93.12 94 ASN A N 1
ATOM 724 C CA . ASN A 1 94 ? -5.668 5.727 2.764 1.00 93.12 94 ASN A CA 1
ATOM 725 C C . ASN A 1 94 ? -5.943 5.427 4.254 1.00 93.12 94 ASN A C 1
ATOM 727 O O . ASN A 1 94 ? -5.537 4.381 4.747 1.00 93.12 94 ASN A O 1
ATOM 731 N N . MET A 1 95 ? -6.553 6.357 4.996 1.00 94.81 95 MET A N 1
ATOM 732 C CA . MET A 1 95 ? -6.916 6.257 6.409 1.00 94.81 95 MET A CA 1
ATOM 733 C C . MET A 1 95 ? -5.751 5.911 7.358 1.00 94.81 95 MET A C 1
ATOM 735 O O . MET A 1 95 ? -5.982 5.494 8.494 1.00 94.81 95 MET A O 1
ATOM 739 N N . ASN A 1 96 ? -4.489 6.085 6.947 1.00 93.75 96 ASN A N 1
ATOM 740 C CA . ASN A 1 96 ? -3.315 5.665 7.725 1.00 93.75 96 ASN A CA 1
ATOM 741 C C . ASN A 1 96 ? -3.135 6.468 9.029 1.00 93.75 96 ASN A C 1
ATOM 743 O O . ASN A 1 96 ? -2.545 5.977 10.002 1.00 93.75 96 ASN A O 1
ATOM 747 N N . SER A 1 97 ? -3.683 7.686 9.063 1.00 92.06 97 SER A N 1
ATOM 748 C CA . SER A 1 97 ? -3.621 8.624 10.183 1.00 92.06 97 SER A CA 1
ATOM 749 C C . SER A 1 97 ? -4.297 8.053 11.429 1.00 92.06 97 SER A C 1
ATOM 751 O O . SER A 1 97 ? -3.859 8.327 12.547 1.00 92.06 97 SER A O 1
ATOM 753 N N . ILE A 1 98 ? -5.258 7.135 11.245 1.00 92.50 98 ILE A N 1
ATOM 754 C CA . ILE A 1 98 ? -5.958 6.429 12.325 1.00 92.50 98 ILE A CA 1
ATOM 755 C C . ILE A 1 98 ? -5.013 5.674 13.268 1.00 92.50 98 ILE A C 1
ATOM 757 O O . ILE A 1 98 ? -5.344 5.443 14.429 1.00 92.50 98 ILE A O 1
ATOM 761 N N . SER A 1 99 ? -3.815 5.309 12.796 1.00 91.81 99 SER A N 1
ATOM 762 C CA . SER A 1 99 ? -2.786 4.663 13.621 1.00 91.81 99 SER A CA 1
ATOM 763 C C . SER A 1 99 ? -2.292 5.527 14.783 1.00 91.81 99 SER A C 1
ATOM 765 O O . SER A 1 99 ? -1.730 5.004 15.749 1.00 91.81 99 SER A O 1
ATOM 767 N N . GLN A 1 100 ? -2.468 6.845 14.681 1.00 89.50 100 GLN A N 1
ATOM 768 C CA . GLN A 1 100 ? -2.031 7.825 15.674 1.00 89.50 100 GLN A CA 1
ATOM 769 C C . GLN A 1 100 ? -3.201 8.412 16.470 1.00 89.50 100 GLN A C 1
ATOM 771 O O . GLN A 1 100 ? -2.977 9.051 17.500 1.00 89.50 100 GLN A O 1
ATOM 776 N N . GLU A 1 101 ? -4.434 8.164 16.029 1.00 90.69 101 GLU A N 1
ATOM 777 C CA . GLU A 1 101 ? -5.636 8.690 16.661 1.00 90.69 101 GLU A CA 1
ATOM 778 C C . GLU A 1 101 ? -5.991 7.925 17.940 1.00 90.69 101 GLU A C 1
ATOM 780 O O . GLU A 1 101 ? -5.922 6.693 18.029 1.00 90.69 101 GLU A O 1
ATOM 785 N N . ILE A 1 102 ? -6.393 8.685 18.958 1.00 91.62 102 ILE A N 1
ATOM 786 C CA . ILE A 1 102 ? -6.928 8.128 20.198 1.00 91.62 102 ILE A CA 1
ATOM 787 C C . ILE A 1 102 ? -8.431 7.959 20.014 1.00 91.62 102 ILE A C 1
ATOM 789 O O . ILE A 1 102 ? -9.133 8.944 19.818 1.00 91.62 102 ILE A O 1
ATOM 793 N N . PHE A 1 103 ? -8.923 6.732 20.166 1.00 90.38 103 PHE A N 1
ATOM 794 C CA . PHE A 1 103 ? -10.354 6.429 20.133 1.00 90.38 103 PHE A CA 1
ATOM 795 C C . PHE A 1 103 ? -10.821 5.837 21.462 1.00 90.38 103 PHE A C 1
ATOM 797 O O . PHE A 1 103 ? -10.028 5.297 22.248 1.00 90.38 103 PHE A O 1
ATOM 804 N N . THR A 1 104 ? -12.119 5.924 21.725 1.00 89.50 104 THR A N 1
ATOM 805 C CA . THR A 1 104 ? -12.708 5.576 23.015 1.00 89.50 104 THR A CA 1
ATOM 806 C C . THR A 1 104 ? -13.756 4.487 22.857 1.00 89.50 104 THR A C 1
ATOM 808 O O . THR A 1 104 ? -14.684 4.595 22.067 1.00 89.50 104 THR A O 1
ATOM 811 N N . ILE A 1 105 ? -13.624 3.439 23.667 1.00 88.75 105 ILE A N 1
ATOM 812 C CA . ILE A 1 105 ? -14.596 2.351 23.794 1.00 88.75 105 ILE A CA 1
ATOM 813 C C . ILE A 1 105 ? -15.029 2.320 25.259 1.00 88.75 105 ILE A C 1
ATOM 815 O O . ILE A 1 105 ? -14.190 2.107 26.137 1.00 88.75 105 ILE A O 1
ATOM 819 N N . ASP A 1 106 ? -16.314 2.553 25.538 1.00 86.19 106 ASP A N 1
ATOM 820 C CA . ASP A 1 106 ? -16.882 2.540 26.898 1.00 86.19 106 ASP A CA 1
ATOM 821 C C . ASP A 1 106 ? -16.076 3.384 27.910 1.00 86.19 106 ASP A C 1
ATOM 823 O O . ASP A 1 106 ? -15.717 2.930 28.999 1.00 86.19 106 ASP A O 1
ATOM 827 N N . ASN A 1 107 ? -15.777 4.636 27.548 1.00 85.81 107 ASN A N 1
ATOM 828 C CA . ASN A 1 107 ? -14.983 5.591 28.343 1.00 85.81 107 ASN A CA 1
ATOM 829 C C . ASN A 1 107 ? -13.523 5.180 28.610 1.00 85.81 107 ASN A C 1
ATOM 831 O O . ASN A 1 107 ? -12.859 5.766 29.470 1.00 85.81 107 ASN A O 1
ATOM 835 N N . HIS A 1 108 ? -12.994 4.202 27.878 1.00 90.88 108 HIS A N 1
ATOM 836 C CA . HIS A 1 108 ? -11.580 3.853 27.904 1.00 90.88 108 HIS A CA 1
ATOM 837 C C . HIS A 1 108 ? -10.912 4.230 26.585 1.00 90.88 108 HIS A C 1
ATOM 839 O O . HIS A 1 108 ? -11.351 3.805 25.524 1.00 90.88 108 HIS A O 1
ATOM 845 N N . SER A 1 109 ? -9.822 4.994 26.662 1.00 92.44 109 SER A N 1
ATOM 846 C CA . SER A 1 109 ? -9.074 5.440 25.484 1.00 92.44 109 SER A CA 1
ATOM 847 C C . SER A 1 109 ? -8.022 4.421 25.047 1.00 92.44 109 SER A C 1
ATOM 849 O O . SER A 1 109 ? -7.269 3.891 25.880 1.00 92.44 109 SER A O 1
ATOM 851 N N . PHE A 1 110 ? -7.924 4.199 23.742 1.00 92.69 110 PHE A N 1
ATOM 852 C CA . PHE A 1 110 ? -7.013 3.265 23.092 1.00 92.69 110 PHE A CA 1
ATOM 853 C C . PHE A 1 110 ? -6.280 3.927 21.925 1.00 92.69 110 PHE A C 1
ATOM 855 O O . PHE A 1 110 ? -6.735 4.922 21.376 1.00 92.69 110 PHE A O 1
ATOM 862 N N . VAL A 1 111 ? -5.148 3.330 21.562 1.00 91.75 111 VAL A N 1
ATOM 863 C CA . VAL A 1 111 ? -4.465 3.520 20.279 1.00 91.75 111 VAL A CA 1
ATOM 864 C C . VAL A 1 111 ? -4.192 2.124 19.726 1.00 91.75 111 VAL A C 1
ATOM 866 O O . VAL A 1 111 ? -3.869 1.202 20.493 1.00 91.75 111 VAL A O 1
ATOM 869 N N . ALA A 1 112 ? -4.345 1.962 18.418 1.00 92.62 112 ALA A N 1
ATOM 870 C CA . ALA A 1 112 ? -4.071 0.727 17.699 1.00 92.62 112 ALA A CA 1
ATOM 871 C C . ALA A 1 112 ? -3.221 1.044 16.468 1.00 92.62 112 ALA A C 1
ATOM 873 O O . ALA A 1 112 ? -3.329 2.127 15.904 1.00 92.62 112 ALA A O 1
ATOM 874 N N . GLY A 1 113 ? -2.368 0.100 16.067 1.00 92.75 113 GLY A N 1
ATOM 875 C CA . GLY A 1 113 ? -1.601 0.243 14.830 1.00 92.75 113 GLY A CA 1
ATOM 876 C C . GLY A 1 113 ? -2.505 0.221 13.598 1.00 92.75 113 GLY A C 1
ATOM 877 O O . GLY A 1 113 ? -3.714 0.024 13.708 1.00 92.75 113 GLY A O 1
ATOM 878 N N . TYR A 1 114 ? -1.900 0.362 12.427 1.00 94.25 114 TYR A N 1
ATOM 879 C CA . TYR A 1 114 ? -2.573 0.292 11.135 1.00 94.25 114 TYR A CA 1
ATOM 880 C C . TYR A 1 114 ? -1.861 -0.716 10.241 1.00 94.25 114 TYR A C 1
ATOM 882 O O . TYR A 1 114 ? -0.634 -0.828 10.276 1.00 94.25 114 TYR A O 1
ATOM 890 N N . MET A 1 115 ? -2.636 -1.437 9.443 1.00 93.81 115 MET A N 1
ATOM 891 C CA . MET A 1 115 ? -2.149 -2.319 8.402 1.00 93.81 115 MET A CA 1
ATOM 892 C C . MET A 1 115 ? -2.983 -2.164 7.136 1.00 93.81 115 MET A C 1
ATOM 894 O O . MET A 1 115 ? -4.208 -2.075 7.182 1.00 93.81 115 MET A O 1
ATOM 898 N N . ALA A 1 116 ? -2.284 -2.187 6.011 1.00 94.06 116 ALA A N 1
ATOM 899 C CA . ALA A 1 116 ? -2.845 -2.303 4.680 1.00 94.06 116 ALA A CA 1
ATOM 900 C C . ALA A 1 116 ? -2.099 -3.407 3.936 1.00 94.06 116 ALA A C 1
ATOM 902 O O . ALA A 1 116 ? -0.930 -3.693 4.229 1.00 94.06 116 ALA A O 1
ATOM 903 N N . GLU A 1 117 ? -2.777 -4.021 2.975 1.00 91.88 117 GLU A N 1
ATOM 904 C CA . GLU A 1 117 ? -2.105 -4.881 2.013 1.00 91.88 117 GLU A CA 1
ATOM 905 C C . GLU A 1 117 ? -1.165 -4.049 1.138 1.00 91.88 117 GLU A C 1
ATOM 907 O O . GLU A 1 117 ? -1.424 -2.880 0.853 1.00 91.88 117 GLU A O 1
ATOM 912 N N . ASN A 1 118 ? -0.045 -4.649 0.740 1.00 91.94 118 ASN A N 1
ATOM 913 C CA . ASN A 1 118 ? 0.894 -4.017 -0.176 1.00 91.94 118 ASN A CA 1
ATOM 914 C C . ASN A 1 118 ? 0.865 -4.771 -1.493 1.00 91.94 118 ASN A C 1
ATOM 916 O O . ASN A 1 118 ? 0.781 -6.000 -1.499 1.00 91.94 118 ASN A O 1
ATOM 920 N N . TYR A 1 119 ? 1.018 -4.039 -2.586 1.00 93.69 119 TYR A N 1
ATOM 921 C CA . TYR A 1 119 ? 0.997 -4.591 -3.929 1.00 93.69 119 TYR A CA 1
ATOM 922 C C . TYR A 1 119 ? 2.280 -4.235 -4.667 1.00 93.69 119 TYR A C 1
ATOM 924 O O . TYR A 1 119 ? 2.881 -3.184 -4.432 1.00 93.69 119 TYR A O 1
ATOM 932 N N . ILE A 1 120 ? 2.709 -5.136 -5.543 1.00 94.19 120 ILE A N 1
ATOM 933 C CA . ILE A 1 120 ? 3.772 -4.900 -6.515 1.00 94.19 120 ILE A CA 1
ATOM 934 C C . ILE A 1 120 ? 3.231 -5.311 -7.879 1.00 94.19 120 ILE A C 1
ATOM 936 O O . ILE A 1 120 ? 2.694 -6.410 -8.031 1.00 94.19 120 ILE A O 1
ATOM 940 N N . SER A 1 121 ? 3.399 -4.422 -8.851 1.00 95.06 121 SER A N 1
ATOM 941 C CA . SER A 1 121 ? 3.170 -4.717 -10.259 1.00 95.06 121 SER A CA 1
ATOM 942 C C . SER A 1 121 ? 4.357 -5.501 -10.814 1.00 95.06 121 SER A C 1
ATOM 944 O O . SER A 1 121 ? 5.504 -5.096 -10.625 1.00 95.06 121 SER A O 1
ATOM 946 N N . MET A 1 122 ? 4.089 -6.627 -11.463 1.00 94.88 122 MET A N 1
ATOM 947 C CA . MET A 1 122 ? 5.080 -7.489 -12.093 1.00 94.88 122 MET A CA 1
ATOM 948 C C . MET A 1 122 ? 4.840 -7.499 -13.606 1.00 94.88 122 MET A C 1
ATOM 950 O O . MET A 1 122 ? 3.848 -8.089 -14.044 1.00 94.88 122 MET A O 1
ATOM 954 N N . PRO A 1 123 ? 5.724 -6.879 -14.407 1.00 93.81 123 PRO A N 1
ATOM 955 C CA . PRO A 1 123 ? 5.643 -6.955 -15.859 1.00 93.81 123 PRO A CA 1
ATOM 956 C C . PRO A 1 123 ? 6.106 -8.324 -16.366 1.00 93.81 123 PRO A C 1
ATOM 958 O O . PRO A 1 123 ? 6.888 -9.025 -15.719 1.00 93.81 123 PRO A O 1
ATOM 961 N N . ASP A 1 124 ? 5.698 -8.672 -17.585 1.00 91.31 124 ASP A N 1
ATOM 962 C CA . ASP A 1 124 ? 6.135 -9.900 -18.266 1.00 91.31 124 ASP A CA 1
ATOM 963 C C . ASP A 1 124 ? 7.654 -9.979 -18.470 1.00 91.31 124 ASP A C 1
ATOM 965 O O . ASP A 1 124 ? 8.213 -11.073 -18.563 1.00 91.31 124 ASP A O 1
ATOM 969 N N . SER A 1 125 ? 8.321 -8.825 -18.543 1.00 91.00 125 SER A N 1
ATOM 970 C CA . SER A 1 125 ? 9.779 -8.699 -18.621 1.00 91.00 125 SER A CA 1
ATOM 971 C C . SER A 1 125 ? 10.481 -8.847 -17.270 1.00 91.00 125 SER A C 1
ATOM 973 O O . SER A 1 125 ? 11.691 -8.702 -17.205 1.00 91.00 125 SER A O 1
ATOM 975 N N . GLY A 1 126 ? 9.746 -9.067 -16.179 1.00 91.38 126 GLY A N 1
ATOM 976 C CA . GLY A 1 126 ? 10.312 -9.021 -14.836 1.00 91.38 126 GLY A CA 1
ATOM 977 C C . GLY A 1 126 ? 10.768 -7.619 -14.424 1.00 91.38 126 GLY A C 1
ATOM 978 O O . GLY A 1 126 ? 10.705 -6.652 -15.187 1.00 91.38 126 GLY A O 1
ATOM 979 N N . ILE A 1 127 ? 11.204 -7.511 -13.173 1.00 90.81 127 ILE A N 1
ATOM 980 C CA . ILE A 1 127 ? 11.663 -6.255 -12.577 1.00 90.81 127 ILE A CA 1
ATOM 981 C C . ILE A 1 127 ? 13.180 -6.289 -12.461 1.00 90.81 127 ILE A C 1
ATOM 983 O O . ILE A 1 127 ? 13.750 -7.257 -11.957 1.00 90.81 127 ILE A O 1
ATOM 987 N N . ILE A 1 128 ? 13.830 -5.225 -12.913 1.00 89.00 128 ILE A N 1
ATOM 988 C CA . ILE A 1 128 ? 15.277 -5.076 -12.828 1.00 89.00 128 ILE A CA 1
ATOM 989 C C . ILE A 1 128 ? 15.670 -4.646 -11.412 1.00 89.00 128 ILE A C 1
ATOM 991 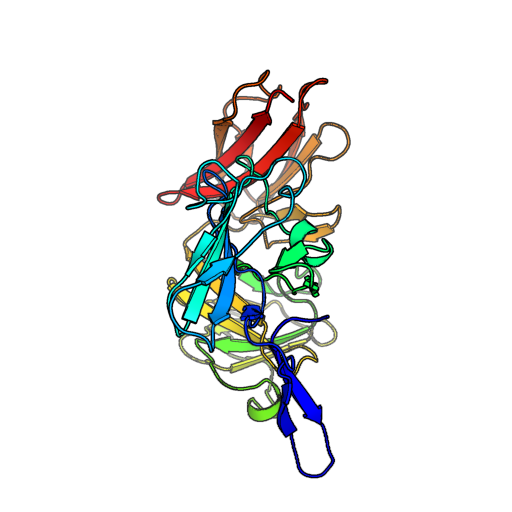O O . ILE A 1 128 ? 15.323 -3.550 -10.990 1.00 89.00 128 ILE A O 1
ATOM 995 N N . LEU A 1 129 ? 16.442 -5.490 -10.722 1.00 87.88 129 LEU A N 1
ATOM 996 C CA . LEU A 1 129 ? 17.118 -5.164 -9.470 1.00 87.88 129 LEU A CA 1
ATOM 997 C C . LEU A 1 129 ? 18.586 -4.812 -9.742 1.00 87.88 129 LEU A C 1
ATOM 999 O O . LEU A 1 129 ? 19.400 -5.686 -10.066 1.00 87.88 129 LEU A O 1
ATOM 1003 N N . ASP A 1 130 ? 18.933 -3.535 -9.598 1.00 84.31 130 ASP A N 1
ATOM 1004 C CA . ASP A 1 130 ? 20.271 -3.006 -9.871 1.00 84.31 130 ASP A CA 1
ATOM 1005 C C . ASP A 1 130 ? 20.738 -1.974 -8.819 1.00 84.31 130 ASP A C 1
ATOM 1007 O O . ASP A 1 130 ? 20.164 -1.825 -7.742 1.00 84.31 130 ASP A O 1
ATOM 1011 N N . SER A 1 131 ? 21.813 -1.233 -9.109 1.00 79.50 131 SER A N 1
ATOM 1012 C CA . SER A 1 131 ? 22.333 -0.193 -8.202 1.00 79.50 131 SER A CA 1
ATOM 1013 C C . SER A 1 131 ? 21.383 0.994 -7.954 1.00 79.50 131 SER A C 1
ATOM 1015 O O . SER A 1 131 ? 21.632 1.785 -7.041 1.00 79.50 131 SER A O 1
ATOM 1017 N N . GLN A 1 132 ? 20.332 1.141 -8.764 1.00 81.94 132 GLN A N 1
ATOM 1018 C CA . GLN A 1 132 ? 19.286 2.158 -8.660 1.00 81.94 132 GLN A CA 1
ATOM 1019 C C . GLN A 1 132 ? 17.941 1.580 -8.200 1.00 81.94 132 GLN A C 1
ATOM 1021 O O . GLN A 1 132 ? 16.942 2.288 -8.280 1.00 81.94 132 GLN A O 1
ATOM 1026 N N . GLU A 1 133 ? 17.929 0.343 -7.704 1.00 82.19 133 GLU A N 1
ATOM 1027 C CA . GLU A 1 133 ? 16.748 -0.405 -7.275 1.00 82.19 133 GLU A CA 1
ATOM 1028 C C . GLU A 1 133 ? 15.766 0.392 -6.394 1.00 82.19 133 GLU A C 1
ATOM 1030 O O . GLU A 1 133 ? 16.158 1.055 -5.426 1.00 82.19 133 GLU A O 1
ATOM 1035 N N . LEU A 1 134 ? 14.466 0.278 -6.704 1.00 86.56 134 LEU A N 1
ATOM 1036 C CA . LEU A 1 134 ? 13.401 1.109 -6.124 1.00 86.56 134 LEU A CA 1
ATOM 1037 C C . LEU A 1 134 ? 12.258 0.334 -5.452 1.00 86.56 134 LEU A C 1
ATOM 1039 O O . LEU A 1 134 ? 11.357 0.970 -4.884 1.00 86.56 134 LEU A O 1
ATOM 1043 N N . LEU A 1 135 ? 12.270 -1.003 -5.484 1.00 86.44 135 LEU A N 1
ATOM 1044 C CA . LEU A 1 135 ? 11.355 -1.843 -4.709 1.00 86.44 135 LEU A CA 1
ATOM 1045 C C . LEU A 1 135 ? 11.977 -2.266 -3.384 1.00 86.44 135 LEU A C 1
ATOM 1047 O O . LEU A 1 135 ? 11.313 -2.140 -2.352 1.00 86.44 135 LEU A O 1
ATOM 1051 N N . PHE A 1 136 ? 13.223 -2.748 -3.376 1.00 83.50 136 PHE A N 1
ATOM 1052 C CA . PHE A 1 136 ? 13.862 -3.347 -2.198 1.00 83.50 136 PHE A CA 1
ATOM 1053 C C . PHE A 1 136 ? 15.277 -2.801 -1.945 1.00 83.50 136 PHE A C 1
ATOM 1055 O O . PHE A 1 136 ? 16.184 -2.992 -2.740 1.00 83.50 136 PHE A O 1
ATOM 1062 N N . SER A 1 137 ? 15.527 -2.193 -0.782 1.00 70.19 137 SER A N 1
ATOM 1063 C CA . SER A 1 137 ? 16.865 -1.674 -0.436 1.00 70.19 137 SER A CA 1
ATOM 1064 C C . SER A 1 137 ? 17.864 -2.770 -0.029 1.00 70.19 137 SER A C 1
ATOM 1066 O O . SER A 1 137 ? 19.011 -2.781 -0.461 1.00 70.19 137 SER A O 1
ATOM 1068 N N . PHE A 1 138 ? 17.439 -3.708 0.813 1.00 72.50 138 PHE A N 1
ATOM 1069 C CA . PHE A 1 138 ? 18.149 -4.935 1.181 1.00 72.50 138 PHE A CA 1
ATOM 1070 C C . PHE A 1 138 ? 17.091 -5.933 1.621 1.00 72.50 138 PHE A C 1
ATOM 1072 O O . PHE A 1 138 ? 16.269 -5.603 2.479 1.00 72.50 138 PHE A O 1
ATOM 1079 N N . ALA A 1 139 ? 17.083 -7.139 1.060 1.00 77.44 139 ALA A N 1
ATOM 1080 C CA . ALA A 1 139 ? 16.018 -8.074 1.368 1.00 77.44 139 ALA A CA 1
ATOM 1081 C C . ALA A 1 139 ? 16.403 -9.536 1.177 1.00 77.44 139 ALA A C 1
ATOM 1083 O O . ALA A 1 139 ? 16.903 -9.962 0.138 1.00 77.44 139 ALA A O 1
ATOM 1084 N N . ARG A 1 140 ? 16.050 -10.346 2.174 1.00 88.44 140 ARG A N 1
ATOM 1085 C CA . ARG A 1 140 ? 15.836 -11.781 1.980 1.00 88.44 140 ARG A CA 1
ATOM 1086 C C . ARG A 1 140 ? 14.426 -11.944 1.431 1.00 88.44 140 ARG A C 1
ATOM 1088 O O . ARG A 1 140 ? 13.470 -11.668 2.158 1.00 88.44 140 ARG A O 1
ATOM 1095 N N . LEU A 1 141 ? 14.303 -12.337 0.167 1.00 90.50 141 LEU A N 1
ATOM 1096 C CA . LEU A 1 141 ? 12.998 -12.537 -0.459 1.00 90.50 141 LEU A CA 1
ATOM 1097 C C . LEU A 1 141 ? 12.587 -14.003 -0.365 1.00 90.50 141 LEU A C 1
ATOM 1099 O O . LEU A 1 141 ? 13.424 -14.903 -0.474 1.00 90.50 141 LEU A O 1
ATOM 1103 N N . GLY A 1 142 ? 11.292 -14.217 -0.163 1.00 90.12 142 GLY A N 1
ATOM 1104 C CA . GLY A 1 142 ? 10.646 -15.521 -0.138 1.00 90.12 142 GLY A CA 1
ATOM 1105 C C . GLY A 1 142 ? 9.337 -15.507 -0.924 1.00 90.12 142 GLY A C 1
ATOM 1106 O O . GLY A 1 142 ? 8.549 -14.578 -0.772 1.00 90.12 142 GLY A O 1
ATOM 1107 N N . SER A 1 143 ? 9.066 -16.535 -1.721 1.00 92.69 143 SER A N 1
ATOM 1108 C CA . SER A 1 143 ? 7.764 -16.718 -2.377 1.00 92.69 143 SER A CA 1
ATOM 1109 C C . SER A 1 143 ? 6.776 -17.432 -1.452 1.00 92.69 143 SER A C 1
ATOM 1111 O O . SER A 1 143 ? 7.098 -18.483 -0.897 1.00 92.69 143 SER A O 1
ATOM 1113 N N . ASN A 1 144 ? 5.574 -16.867 -1.284 1.00 92.00 144 ASN A N 1
ATOM 1114 C CA . ASN A 1 144 ? 4.459 -17.413 -0.496 1.00 92.00 144 ASN A CA 1
ATOM 1115 C C . ASN A 1 144 ? 4.853 -17.864 0.923 1.00 92.00 144 ASN A C 1
ATOM 1117 O O . ASN A 1 144 ? 4.324 -18.837 1.470 1.00 92.00 144 ASN A O 1
ATOM 1121 N N . TYR A 1 145 ? 5.815 -17.168 1.525 1.00 91.56 145 TYR A N 1
ATOM 1122 C CA . TYR A 1 145 ? 6.379 -17.554 2.805 1.00 91.56 145 TYR A CA 1
ATOM 1123 C C . TYR A 1 145 ? 5.532 -17.039 3.980 1.00 91.56 145 TYR A C 1
ATOM 1125 O O . TYR A 1 145 ? 5.192 -15.864 4.083 1.00 91.56 145 TYR A O 1
ATOM 1133 N N . ASN A 1 146 ? 5.190 -17.944 4.899 1.00 87.56 146 ASN A N 1
ATOM 1134 C CA . ASN A 1 146 ? 4.325 -17.654 6.051 1.00 87.56 146 ASN A CA 1
ATOM 1135 C C . ASN A 1 146 ? 5.036 -17.798 7.405 1.00 87.56 146 ASN A C 1
ATOM 1137 O O . ASN A 1 146 ? 4.384 -17.723 8.444 1.00 87.56 146 ASN A O 1
ATOM 1141 N N . GLY A 1 147 ? 6.346 -18.050 7.398 1.00 88.19 147 GLY A N 1
ATOM 1142 C CA . GLY A 1 147 ? 7.150 -18.145 8.614 1.00 88.19 147 GLY A CA 1
ATOM 1143 C C . GLY A 1 147 ? 7.748 -16.803 9.030 1.00 88.19 147 GLY A C 1
ATOM 1144 O O . GLY A 1 147 ? 7.308 -15.736 8.602 1.00 88.19 147 GLY A O 1
ATOM 1145 N N . THR A 1 148 ? 8.778 -16.863 9.868 1.00 87.44 148 THR A N 1
ATOM 1146 C CA . THR A 1 148 ? 9.445 -15.677 10.420 1.00 87.44 148 THR A CA 1
ATOM 1147 C C . THR A 1 148 ? 10.740 -15.396 9.672 1.00 87.44 148 THR A C 1
ATOM 1149 O O . THR A 1 148 ? 11.295 -16.277 9.009 1.00 87.44 148 THR A O 1
ATOM 1152 N N . CYS A 1 149 ? 11.255 -14.175 9.769 1.00 86.50 149 CYS A N 1
ATOM 1153 C CA . CYS A 1 149 ? 12.479 -13.802 9.074 1.00 86.50 149 CYS A CA 1
ATOM 1154 C C . CYS A 1 149 ? 13.729 -14.513 9.599 1.00 86.50 149 CYS A C 1
ATOM 1156 O O . CYS A 1 149 ? 14.718 -14.601 8.873 1.00 86.50 149 CYS A O 1
ATOM 1158 N N . ASP A 1 150 ? 13.720 -15.054 10.818 1.00 82.69 150 ASP A N 1
ATOM 1159 C CA . ASP A 1 150 ? 14.849 -15.836 11.329 1.00 82.69 150 ASP A CA 1
ATOM 1160 C C . ASP A 1 150 ? 14.879 -17.269 10.766 1.00 82.69 150 ASP A C 1
ATOM 1162 O O . ASP A 1 150 ? 15.968 -17.826 10.614 1.00 82.69 150 ASP A O 1
ATOM 1166 N N . ASP A 1 151 ? 13.736 -17.855 10.377 1.00 83.62 151 ASP A N 1
ATOM 1167 C CA . ASP A 1 151 ? 13.718 -19.241 9.869 1.00 83.62 151 ASP A CA 1
ATOM 1168 C C . ASP A 1 151 ? 14.223 -19.357 8.420 1.00 83.62 151 ASP A C 1
ATOM 1170 O O . ASP A 1 151 ? 14.581 -20.445 7.971 1.00 83.62 151 ASP A O 1
ATOM 1174 N N . ILE A 1 152 ? 14.308 -18.235 7.697 1.00 78.12 152 ILE A N 1
ATOM 1175 C CA . ILE A 1 152 ? 14.817 -18.176 6.318 1.00 78.12 152 ILE A CA 1
ATOM 1176 C C . ILE A 1 152 ? 16.318 -18.542 6.242 1.00 78.12 152 ILE A C 1
ATOM 1178 O O . ILE A 1 152 ? 16.813 -18.969 5.198 1.00 78.12 152 ILE A O 1
ATOM 1182 N N . GLY A 1 153 ? 17.046 -18.448 7.361 1.00 73.06 153 GLY A N 1
ATOM 1183 C CA . GLY A 1 153 ? 18.448 -18.852 7.451 1.00 73.06 153 GLY A CA 1
ATOM 1184 C C . GLY A 1 153 ? 19.399 -18.009 6.591 1.00 73.06 153 GLY A C 1
ATOM 1185 O O . GLY A 1 153 ? 19.103 -16.874 6.210 1.00 73.06 153 GLY A O 1
ATOM 1186 N N . ASN A 1 154 ? 20.581 -18.567 6.313 1.00 76.75 154 ASN A N 1
ATOM 1187 C CA . ASN A 1 154 ? 21.590 -17.921 5.475 1.00 76.75 154 ASN A CA 1
ATOM 1188 C C . ASN A 1 154 ? 21.297 -18.199 4.002 1.00 76.75 154 ASN A C 1
ATOM 1190 O O . ASN A 1 154 ? 21.541 -19.302 3.509 1.00 76.75 154 ASN A O 1
ATOM 1194 N N . LEU A 1 155 ? 20.809 -17.180 3.308 1.00 84.00 155 LEU A N 1
ATOM 1195 C CA . LEU A 1 155 ? 20.577 -17.232 1.874 1.00 84.00 155 LEU A CA 1
ATOM 1196 C C . LEU A 1 155 ? 21.813 -16.779 1.098 1.00 84.00 155 LEU A C 1
ATOM 1198 O O . LEU A 1 155 ? 22.651 -16.028 1.593 1.00 84.00 155 LEU A O 1
ATOM 1202 N N . SER A 1 156 ? 21.917 -17.257 -0.136 1.00 78.88 156 SER A N 1
ATOM 1203 C CA . SER A 1 156 ? 22.881 -16.759 -1.117 1.00 78.88 156 SER A CA 1
ATOM 1204 C C . SER A 1 156 ? 22.146 -15.942 -2.180 1.00 78.88 156 SER A C 1
ATOM 1206 O O . SER A 1 156 ? 20.952 -16.179 -2.393 1.00 78.88 156 SER A O 1
ATOM 1208 N N . PRO A 1 157 ? 22.831 -15.014 -2.868 1.00 77.69 157 PRO A N 1
ATOM 1209 C CA . PRO A 1 157 ? 22.256 -14.365 -4.034 1.00 77.69 157 PRO A CA 1
ATOM 1210 C C . PRO A 1 157 ? 21.858 -15.393 -5.103 1.00 77.69 157 PRO A C 1
ATOM 1212 O O . PRO A 1 157 ? 22.587 -16.380 -5.283 1.00 77.69 157 PRO A O 1
ATOM 1215 N N . PRO A 1 158 ? 20.733 -15.190 -5.808 1.00 78.38 158 PRO A N 1
ATOM 1216 C CA . PRO A 1 158 ? 20.373 -16.004 -6.967 1.00 78.38 158 PRO A CA 1
ATOM 1217 C C . PRO A 1 158 ? 21.468 -15.878 -8.040 1.00 78.38 158 PRO A C 1
ATOM 1219 O O . PRO A 1 158 ? 22.024 -14.805 -8.253 1.00 78.38 158 PRO A O 1
ATOM 1222 N N . ARG A 1 159 ? 21.835 -16.985 -8.697 1.00 70.56 159 ARG A N 1
ATOM 1223 C CA . ARG A 1 159 ? 22.914 -17.006 -9.710 1.00 70.56 159 ARG A CA 1
ATOM 1224 C C . ARG A 1 159 ? 22.555 -17.818 -10.950 1.00 70.56 159 ARG A C 1
ATOM 1226 O O . ARG A 1 159 ? 23.406 -18.504 -11.517 1.00 70.56 159 ARG A O 1
ATOM 1233 N N . THR A 1 160 ? 21.295 -17.787 -11.361 1.00 81.12 160 THR A N 1
ATOM 1234 C CA . THR A 1 160 ? 20.924 -18.367 -12.652 1.00 81.12 160 THR A CA 1
ATOM 1235 C C . THR A 1 160 ? 21.269 -17.353 -13.733 1.00 81.12 160 THR A C 1
ATOM 1237 O O . THR A 1 160 ? 20.641 -16.309 -13.809 1.00 81.12 160 THR A O 1
ATOM 1240 N N . ILE A 1 161 ? 22.285 -17.636 -14.548 1.00 80.06 161 ILE A N 1
ATOM 1241 C CA . ILE A 1 161 ? 22.690 -16.754 -15.651 1.00 80.06 161 ILE A CA 1
ATOM 1242 C C . ILE A 1 161 ? 22.142 -17.322 -16.959 1.00 80.06 161 ILE A C 1
ATOM 1244 O O . ILE A 1 161 ? 22.451 -18.462 -17.318 1.00 80.06 161 ILE A O 1
ATOM 1248 N N . VAL A 1 162 ? 21.368 -16.522 -17.689 1.00 78.56 162 VAL A N 1
ATOM 1249 C CA . VAL A 1 162 ? 20.831 -16.851 -19.014 1.00 78.56 162 VAL A CA 1
ATOM 1250 C C . VAL A 1 162 ? 21.224 -15.731 -19.968 1.00 78.56 162 VAL A C 1
ATOM 1252 O O . VAL A 1 162 ? 20.903 -14.578 -19.732 1.00 78.56 162 VAL A O 1
ATOM 1255 N N . ASN A 1 163 ? 21.945 -16.053 -21.046 1.00 76.62 163 ASN A N 1
ATOM 1256 C CA . ASN A 1 163 ? 22.375 -15.072 -22.056 1.00 76.62 163 ASN A CA 1
ATOM 1257 C C . ASN A 1 163 ? 23.107 -13.830 -21.492 1.00 76.62 163 ASN A C 1
ATOM 1259 O O . ASN A 1 163 ? 22.952 -12.741 -22.027 1.00 76.62 163 ASN A O 1
ATOM 1263 N N . ASN A 1 164 ? 23.939 -14.007 -20.457 1.00 76.62 164 ASN A N 1
ATOM 1264 C CA . ASN A 1 164 ? 24.623 -12.949 -19.688 1.00 76.62 164 ASN A CA 1
ATOM 1265 C C . ASN A 1 164 ? 23.734 -12.084 -18.775 1.00 76.62 164 ASN A C 1
ATOM 1267 O O . ASN A 1 164 ? 24.278 -11.214 -18.103 1.00 76.62 164 ASN A O 1
ATOM 1271 N N . THR A 1 165 ? 22.434 -12.355 -18.675 1.00 80.94 165 THR A N 1
ATOM 1272 C CA . THR A 1 165 ? 21.547 -11.732 -17.683 1.00 80.94 165 THR A CA 1
ATOM 1273 C C . THR A 1 165 ? 21.417 -12.645 -16.471 1.00 80.94 165 THR A C 1
ATOM 1275 O O . THR A 1 165 ? 21.242 -13.862 -16.616 1.00 80.94 165 THR A O 1
ATOM 1278 N N . THR A 1 166 ? 21.526 -12.086 -15.266 1.00 87.88 166 THR A N 1
ATOM 1279 C CA . THR A 1 166 ? 21.221 -12.839 -14.048 1.00 87.88 166 THR A CA 1
ATOM 1280 C C . THR A 1 166 ? 19.715 -12.822 -13.854 1.00 87.88 166 THR A C 1
ATOM 1282 O O . THR A 1 166 ? 19.124 -11.767 -13.697 1.00 87.88 166 THR A O 1
ATOM 1285 N N . ILE A 1 167 ? 19.092 -13.992 -13.857 1.00 89.75 167 ILE A N 1
ATOM 1286 C CA . ILE A 1 167 ? 17.655 -14.142 -13.665 1.00 89.75 167 ILE A CA 1
ATOM 1287 C C . ILE A 1 167 ? 17.402 -14.719 -12.279 1.00 89.75 167 ILE A C 1
ATOM 1289 O O . ILE A 1 167 ? 17.981 -15.742 -11.890 1.00 89.75 167 ILE A O 1
ATOM 1293 N N . TRP A 1 168 ? 16.481 -14.099 -11.552 1.00 91.56 168 TRP A N 1
ATOM 1294 C CA . TRP A 1 168 ? 15.911 -14.661 -10.344 1.00 91.56 168 TRP A CA 1
ATOM 1295 C C . TRP A 1 168 ? 14.421 -14.907 -10.515 1.00 91.56 168 TRP A C 1
ATOM 1297 O O . TRP A 1 168 ? 13.592 -14.027 -10.337 1.00 91.56 168 TRP A O 1
ATOM 1307 N N . ASP A 1 169 ? 14.076 -16.158 -10.794 1.00 92.06 169 ASP A N 1
ATOM 1308 C CA . ASP A 1 169 ? 12.685 -16.581 -10.849 1.00 92.06 169 ASP A CA 1
ATOM 1309 C C . ASP A 1 169 ? 12.240 -17.187 -9.511 1.00 92.06 169 ASP A C 1
ATOM 1311 O O . ASP A 1 169 ? 12.645 -18.303 -9.165 1.00 92.06 169 ASP A O 1
ATOM 1315 N N . LEU A 1 170 ? 11.386 -16.474 -8.768 1.00 91.69 170 LEU A N 1
ATOM 1316 C CA . LEU A 1 170 ? 10.835 -16.918 -7.484 1.00 91.69 170 LEU A CA 1
ATOM 1317 C C . LEU A 1 170 ? 9.936 -18.162 -7.602 1.00 91.69 170 LEU A C 1
ATOM 1319 O O . LEU A 1 170 ? 9.712 -18.842 -6.600 1.00 91.69 170 LEU A O 1
ATOM 1323 N N . ARG A 1 171 ? 9.471 -18.515 -8.808 1.00 89.44 171 ARG A N 1
ATOM 1324 C CA . ARG A 1 171 ? 8.724 -19.761 -9.075 1.00 89.44 171 ARG A CA 1
ATOM 1325 C C . ARG A 1 171 ? 9.624 -20.989 -9.012 1.00 89.44 171 ARG A C 1
ATOM 1327 O O . ARG A 1 171 ? 9.170 -22.087 -8.694 1.00 89.44 171 ARG A O 1
ATOM 1334 N N . VAL A 1 172 ? 10.906 -20.805 -9.327 1.00 87.81 172 VAL A N 1
ATOM 1335 C CA . VAL A 1 172 ? 11.913 -21.872 -9.377 1.00 87.81 172 VAL A CA 1
ATOM 1336 C C . VAL A 1 172 ? 12.782 -21.846 -8.124 1.00 87.81 172 VAL A C 1
ATOM 1338 O O . VAL A 1 172 ? 12.966 -22.874 -7.472 1.00 87.81 172 VAL A O 1
ATOM 1341 N N . LEU A 1 173 ? 13.303 -20.670 -7.769 1.00 89.06 173 LEU A N 1
ATOM 1342 C CA . LEU A 1 173 ? 14.131 -20.441 -6.592 1.00 89.06 173 LEU A CA 1
ATOM 1343 C C . LEU A 1 173 ? 13.382 -19.543 -5.605 1.00 89.06 173 LEU A C 1
ATOM 1345 O O . LEU A 1 173 ? 13.537 -18.324 -5.596 1.00 89.06 173 LEU A O 1
ATOM 1349 N N . GLN A 1 174 ? 12.588 -20.187 -4.751 1.00 88.25 174 GLN A N 1
ATOM 1350 C CA . GLN A 1 174 ? 11.639 -19.530 -3.849 1.00 88.25 174 GLN A CA 1
ATOM 1351 C C . GLN A 1 174 ? 12.274 -18.623 -2.794 1.00 88.25 174 GLN A C 1
ATOM 1353 O O . GLN A 1 174 ? 11.561 -17.804 -2.230 1.00 88.25 174 GLN A O 1
ATOM 1358 N N . PHE A 1 175 ? 13.572 -18.765 -2.509 1.00 89.56 175 PHE A N 1
ATOM 1359 C CA . PHE A 1 175 ? 14.282 -17.943 -1.531 1.00 89.56 175 PHE A CA 1
ATOM 1360 C C . PHE A 1 175 ? 15.631 -17.482 -2.071 1.00 89.56 175 PHE A C 1
ATOM 1362 O O . PHE A 1 175 ? 16.363 -18.264 -2.679 1.00 89.56 175 PHE A O 1
ATOM 1369 N N . GLY A 1 176 ? 15.993 -16.239 -1.774 1.00 88.19 176 GLY A N 1
ATOM 1370 C CA . GLY A 1 176 ? 17.278 -15.662 -2.156 1.00 88.19 176 GLY A CA 1
ATOM 1371 C C . GLY A 1 176 ? 17.593 -14.382 -1.390 1.00 88.19 176 GLY A C 1
ATOM 1372 O O . GLY A 1 176 ? 16.728 -13.782 -0.748 1.00 88.19 176 GLY A O 1
ATOM 1373 N N . LEU A 1 177 ? 18.868 -14.004 -1.410 1.00 87.31 177 LEU A N 1
ATOM 1374 C CA . LEU A 1 177 ? 19.342 -12.761 -0.815 1.00 87.31 177 LEU A CA 1
ATOM 1375 C C . LEU A 1 177 ? 19.558 -11.716 -1.906 1.00 87.31 177 LEU A C 1
ATOM 1377 O O . LEU A 1 177 ? 20.361 -11.936 -2.810 1.00 87.31 177 LEU A O 1
ATOM 1381 N N . TYR A 1 178 ? 18.913 -10.568 -1.759 1.00 83.56 178 TYR A N 1
ATOM 1382 C CA . TYR A 1 178 ? 19.256 -9.352 -2.475 1.00 83.56 178 TYR A CA 1
ATOM 1383 C C . TYR A 1 178 ? 19.939 -8.370 -1.524 1.00 83.56 178 TYR A C 1
ATOM 1385 O O . TYR A 1 178 ? 19.411 -8.055 -0.455 1.00 83.56 178 TYR A O 1
ATOM 1393 N N . ASP A 1 179 ? 21.118 -7.892 -1.909 1.00 80.50 179 ASP A N 1
ATOM 1394 C CA . ASP A 1 179 ? 21.872 -6.901 -1.148 1.00 80.50 179 ASP A CA 1
ATOM 1395 C C . ASP A 1 179 ? 22.443 -5.860 -2.098 1.00 80.50 179 ASP A C 1
ATOM 1397 O O . ASP A 1 179 ? 23.467 -6.110 -2.733 1.00 80.50 179 ASP A O 1
ATOM 1401 N N . LEU A 1 180 ? 21.799 -4.692 -2.148 1.00 73.50 180 LEU A N 1
ATOM 1402 C CA . LEU A 1 180 ? 22.177 -3.565 -2.998 1.00 73.50 180 LEU A CA 1
ATOM 1403 C C . LEU A 1 180 ? 23.668 -3.202 -2.897 1.00 73.50 180 LEU A C 1
ATOM 1405 O O . LEU A 1 180 ? 24.273 -2.799 -3.885 1.00 73.50 180 LEU A O 1
ATOM 1409 N N . ASN A 1 181 ? 24.301 -3.395 -1.732 1.00 72.44 181 ASN A N 1
ATOM 1410 C CA . ASN A 1 181 ? 25.722 -3.077 -1.543 1.00 72.44 181 ASN A CA 1
ATOM 1411 C C . ASN A 1 181 ? 26.671 -4.090 -2.205 1.00 72.44 181 ASN A C 1
ATOM 1413 O O . ASN A 1 181 ? 27.858 -3.809 -2.364 1.00 72.44 181 ASN A O 1
ATOM 1417 N N . ASN A 1 182 ? 26.163 -5.274 -2.548 1.00 70.12 182 ASN A N 1
ATOM 1418 C CA . ASN A 1 182 ? 26.907 -6.391 -3.126 1.00 70.12 182 ASN A CA 1
ATOM 1419 C C . ASN A 1 182 ? 26.417 -6.765 -4.537 1.00 70.12 182 ASN A C 1
ATOM 1421 O O . ASN A 1 182 ? 26.872 -7.768 -5.093 1.00 70.12 182 ASN A O 1
ATOM 1425 N N . VAL A 1 183 ? 25.510 -5.975 -5.117 1.00 67.50 183 VAL A N 1
ATOM 1426 C CA . VAL A 1 183 ? 25.035 -6.138 -6.495 1.00 67.50 183 VAL A CA 1
ATOM 1427 C C . VAL A 1 183 ? 26.120 -5.638 -7.441 1.00 67.50 183 VAL A C 1
ATOM 1429 O O . VAL A 1 183 ? 26.411 -4.447 -7.525 1.00 67.50 183 VAL A O 1
ATOM 1432 N N . THR A 1 184 ? 26.762 -6.578 -8.130 1.00 66.38 184 THR A N 1
ATOM 1433 C CA . THR A 1 184 ? 27.737 -6.293 -9.191 1.00 66.38 184 THR A CA 1
ATOM 1434 C C . THR A 1 184 ? 27.135 -6.395 -10.585 1.00 66.38 184 THR A C 1
ATOM 1436 O O . THR A 1 184 ? 27.696 -5.825 -11.515 1.00 66.38 184 THR A O 1
ATOM 1439 N N . ASP A 1 185 ? 26.013 -7.105 -10.712 1.00 72.38 185 ASP A N 1
ATOM 1440 C CA . ASP A 1 185 ? 25.349 -7.447 -11.966 1.00 72.38 185 ASP A CA 1
ATOM 1441 C C . ASP A 1 185 ? 23.839 -7.217 -11.816 1.00 72.38 185 ASP A C 1
ATOM 1443 O O . ASP A 1 185 ? 23.284 -7.463 -10.746 1.00 72.38 185 ASP A O 1
ATOM 1447 N N . GLU A 1 186 ? 23.192 -6.769 -12.888 1.00 85.25 186 GLU A N 1
ATOM 1448 C CA . GLU A 1 186 ? 21.740 -6.598 -12.991 1.00 85.25 186 GLU A CA 1
ATOM 1449 C C . GLU A 1 186 ? 21.010 -7.937 -12.784 1.00 85.25 186 GLU A C 1
ATOM 1451 O O . GLU A 1 186 ? 21.411 -8.956 -13.363 1.00 85.25 186 GLU A O 1
ATOM 1456 N N . ILE A 1 187 ? 19.960 -7.944 -11.952 1.00 87.81 187 ILE A N 1
ATOM 1457 C CA . ILE A 1 187 ? 19.130 -9.128 -11.701 1.00 87.81 187 ILE A CA 1
ATOM 1458 C C . ILE A 1 187 ? 17.712 -8.881 -12.208 1.00 87.81 187 ILE A C 1
ATOM 1460 O O . ILE A 1 187 ? 17.004 -8.035 -11.682 1.00 87.81 187 ILE A O 1
ATOM 1464 N N . GLU A 1 188 ? 17.261 -9.689 -13.156 1.00 90.81 188 GLU A N 1
ATOM 1465 C CA . GLU A 1 188 ? 15.876 -9.709 -13.624 1.00 90.81 188 GLU A CA 1
ATOM 1466 C C . GLU A 1 188 ? 15.048 -10.612 -12.691 1.00 90.81 188 GLU A C 1
ATOM 1468 O O . GLU A 1 188 ? 15.201 -11.841 -12.677 1.00 90.81 188 GLU A O 1
ATOM 1473 N N . LEU A 1 189 ? 14.230 -9.999 -11.835 1.00 92.56 189 LEU A N 1
ATOM 1474 C CA . LEU A 1 189 ? 13.373 -10.668 -10.861 1.00 92.56 189 LEU A CA 1
ATOM 1475 C C . LEU A 1 189 ? 12.017 -11.013 -11.479 1.00 92.56 189 LEU A C 1
ATOM 1477 O O . LEU A 1 189 ? 11.307 -10.143 -11.974 1.00 92.56 189 LEU A O 1
ATOM 1481 N N . PHE A 1 190 ? 11.603 -12.268 -11.321 1.00 94.19 190 PHE A N 1
ATOM 1482 C CA . PHE A 1 190 ? 10.265 -12.739 -11.660 1.00 94.19 190 PHE A CA 1
ATOM 1483 C C . PHE A 1 190 ? 9.554 -13.298 -10.434 1.00 94.19 190 PHE A C 1
ATOM 1485 O O . PHE A 1 190 ? 10.142 -14.032 -9.633 1.00 94.19 190 PHE A O 1
ATOM 1492 N N . ALA A 1 191 ? 8.256 -13.025 -10.338 1.00 94.88 191 ALA A N 1
ATOM 1493 C CA . ALA A 1 191 ? 7.352 -13.664 -9.391 1.00 94.88 191 ALA A CA 1
ATOM 1494 C C . ALA A 1 191 ? 6.084 -14.148 -10.101 1.00 94.88 191 ALA A C 1
ATOM 1496 O O . ALA A 1 191 ? 5.759 -13.707 -11.199 1.00 94.88 191 ALA A O 1
ATOM 1497 N N . GLU A 1 192 ? 5.372 -15.087 -9.484 1.00 95.38 192 GLU A N 1
ATOM 1498 C CA . GLU A 1 192 ? 4.088 -15.556 -10.006 1.00 95.38 192 GLU A CA 1
ATOM 1499 C C . GLU A 1 192 ? 2.988 -14.531 -9.717 1.00 95.38 192 GLU A C 1
ATOM 1501 O O . GLU A 1 192 ? 2.849 -14.073 -8.582 1.00 95.38 192 GLU A O 1
ATOM 1506 N N . VAL A 1 193 ? 2.187 -14.191 -10.723 1.00 94.56 193 VAL A N 1
ATOM 1507 C CA . VAL A 1 193 ? 0.994 -13.349 -10.553 1.00 94.56 193 VAL A CA 1
ATOM 1508 C C . VAL A 1 193 ? 0.015 -14.036 -9.597 1.00 94.56 193 VAL A C 1
ATOM 1510 O O . VAL A 1 193 ? -0.208 -15.243 -9.680 1.00 94.56 193 VAL A O 1
ATOM 1513 N N . GLY A 1 194 ? -0.548 -13.280 -8.655 1.00 94.75 194 GLY A N 1
ATOM 1514 C CA . GLY A 1 194 ? -1.408 -13.807 -7.593 1.00 94.75 194 GLY A CA 1
ATOM 1515 C C . GLY A 1 194 ? -0.653 -14.487 -6.444 1.00 94.75 194 GLY A C 1
ATOM 1516 O O . GLY A 1 194 ? -1.282 -14.957 -5.495 1.00 94.75 194 GLY A O 1
ATOM 1517 N N . SER A 1 195 ? 0.683 -14.540 -6.495 1.00 95.88 195 SER A N 1
ATOM 1518 C CA . SER A 1 195 ? 1.508 -14.954 -5.356 1.00 95.88 195 SER A CA 1
ATOM 1519 C C . SER A 1 195 ? 1.820 -13.785 -4.419 1.00 95.88 195 SER A C 1
ATOM 1521 O O . SER A 1 195 ? 1.453 -12.636 -4.667 1.00 95.88 195 SER A O 1
ATOM 1523 N N . GLN A 1 196 ? 2.519 -14.082 -3.325 1.00 95.62 196 GLN A N 1
ATOM 1524 C CA . GLN A 1 196 ? 2.991 -13.094 -2.367 1.00 95.62 196 GLN A CA 1
ATOM 1525 C C . GLN A 1 196 ? 4.515 -13.145 -2.228 1.00 95.62 196 GLN A C 1
ATOM 1527 O O . GLN A 1 196 ? 5.088 -14.198 -1.937 1.00 95.62 196 GLN A O 1
ATOM 1532 N N . ILE A 1 197 ? 5.176 -11.995 -2.357 1.00 94.69 197 ILE A N 1
ATOM 1533 C CA . ILE A 1 197 ? 6.594 -11.829 -2.035 1.00 94.69 197 ILE A CA 1
ATOM 1534 C C . ILE A 1 197 ? 6.705 -11.431 -0.564 1.00 94.69 197 ILE A C 1
ATOM 1536 O O . ILE A 1 197 ? 6.175 -10.412 -0.123 1.00 94.69 197 ILE A O 1
ATOM 1540 N N . SER A 1 198 ? 7.404 -12.254 0.206 1.00 93.56 198 SER A N 1
ATOM 1541 C CA . SER A 1 198 ? 7.786 -11.979 1.587 1.00 93.56 198 SER A CA 1
ATOM 1542 C C . SER A 1 198 ? 9.170 -11.351 1.618 1.00 93.56 198 SER A C 1
ATOM 1544 O O . SER A 1 198 ? 10.128 -11.933 1.118 1.00 93.56 198 SER A O 1
ATOM 1546 N N . VAL A 1 199 ? 9.271 -10.177 2.223 1.00 91.56 199 VAL A N 1
ATOM 1547 C CA . VAL A 1 199 ? 10.474 -9.351 2.292 1.00 91.56 199 VAL A CA 1
ATOM 1548 C C . VAL A 1 199 ? 10.939 -9.307 3.738 1.00 91.56 199 VAL A C 1
ATOM 1550 O O . VAL A 1 199 ? 10.274 -8.743 4.609 1.00 91.56 199 VAL A O 1
ATOM 1553 N N . CYS A 1 200 ? 12.097 -9.906 3.991 1.00 89.00 200 CYS A N 1
ATOM 1554 C CA . CYS A 1 200 ? 12.724 -9.925 5.302 1.00 89.00 200 CYS A CA 1
ATOM 1555 C C . CYS A 1 200 ? 13.930 -8.995 5.347 1.00 89.00 200 CYS A C 1
ATOM 1557 O O . CYS A 1 200 ? 14.993 -9.306 4.797 1.00 89.00 200 CYS A O 1
ATOM 1559 N N . THR A 1 201 ? 13.761 -7.884 6.058 1.00 79.94 201 THR A N 1
ATOM 1560 C CA . THR A 1 201 ? 14.818 -6.928 6.388 1.00 79.94 201 THR A CA 1
ATOM 1561 C C . THR A 1 201 ? 15.401 -7.290 7.766 1.00 79.94 201 THR A C 1
ATOM 1563 O O . THR A 1 201 ? 16.089 -8.313 7.883 1.00 79.94 201 THR A O 1
ATOM 1566 N N . GLU A 1 202 ? 15.068 -6.525 8.811 1.00 73.19 202 GLU A N 1
ATOM 1567 C CA . GLU A 1 202 ? 15.509 -6.684 10.206 1.00 73.19 202 GLU A CA 1
ATOM 1568 C C . GLU A 1 202 ? 14.392 -7.138 11.163 1.00 73.19 202 GLU A C 1
ATOM 1570 O O . GLU A 1 202 ? 14.681 -7.645 12.250 1.00 73.19 202 GLU A O 1
ATOM 1575 N N . ASP A 1 203 ? 13.127 -6.989 10.760 1.00 75.38 203 ASP A N 1
ATOM 1576 C CA . ASP A 1 203 ? 11.970 -7.342 11.581 1.00 75.38 203 ASP A CA 1
ATOM 1577 C C . ASP A 1 203 ? 11.784 -8.860 11.722 1.00 75.38 203 ASP A C 1
ATOM 1579 O O . ASP A 1 203 ? 12.206 -9.651 10.876 1.00 75.38 203 ASP A O 1
ATOM 1583 N N . TYR A 1 204 ? 11.121 -9.280 12.807 1.00 81.31 204 TYR A N 1
ATOM 1584 C CA . TYR A 1 204 ? 10.821 -10.696 13.059 1.00 81.31 204 TYR A CA 1
ATOM 1585 C C . TYR A 1 204 ? 9.826 -11.273 12.042 1.00 81.31 204 TYR A C 1
ATOM 1587 O O . TYR 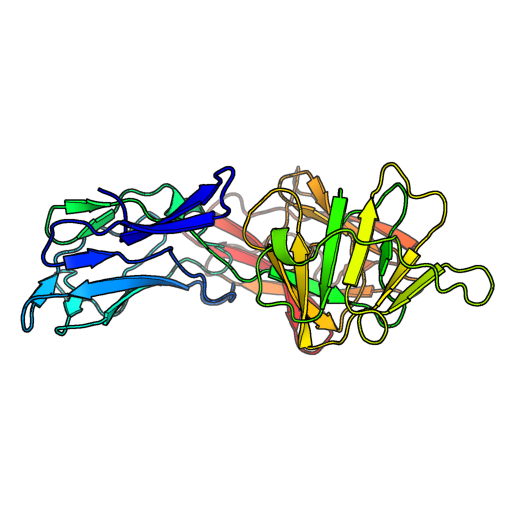A 1 204 ? 9.968 -12.421 11.616 1.00 81.31 204 TYR A O 1
ATOM 1595 N N . LEU A 1 205 ? 8.818 -10.487 11.656 1.00 87.25 205 LEU A N 1
ATOM 1596 C CA . LEU A 1 205 ? 7.820 -10.885 10.666 1.00 87.25 205 LEU A CA 1
ATOM 1597 C C . LEU A 1 205 ? 8.151 -10.272 9.301 1.00 87.25 205 LEU A C 1
ATOM 1599 O O . LEU A 1 205 ? 8.514 -9.097 9.249 1.00 87.25 205 LEU A O 1
ATOM 1603 N N . PRO A 1 206 ? 8.002 -11.034 8.203 1.00 90.19 206 PRO A N 1
ATOM 1604 C CA . PRO A 1 206 ? 8.194 -10.498 6.864 1.00 90.19 206 PRO A CA 1
ATOM 1605 C C . PRO A 1 206 ? 7.138 -9.446 6.531 1.00 90.19 206 PRO A C 1
ATOM 1607 O O . PRO A 1 206 ? 5.955 -9.621 6.836 1.00 90.19 206 PRO A O 1
ATOM 1610 N N . GLN A 1 207 ? 7.553 -8.411 5.804 1.00 91.38 207 GLN A N 1
ATOM 1611 C CA . GLN A 1 207 ? 6.613 -7.602 5.033 1.00 91.38 207 GLN A CA 1
ATOM 1612 C C . GLN A 1 207 ? 6.138 -8.409 3.829 1.00 91.38 207 GLN A C 1
ATOM 1614 O O . GLN A 1 207 ? 6.906 -9.170 3.244 1.00 91.38 207 GLN A O 1
ATOM 1619 N N . LYS A 1 208 ? 4.873 -8.256 3.459 1.00 92.75 208 LYS A N 1
ATOM 1620 C CA . LYS A 1 208 ? 4.225 -9.079 2.440 1.00 92.75 208 LYS A CA 1
ATOM 1621 C C . LYS A 1 208 ? 3.650 -8.196 1.345 1.00 92.75 208 LYS A C 1
ATOM 1623 O O . LYS A 1 208 ? 2.940 -7.241 1.651 1.00 92.75 208 LYS A O 1
ATOM 1628 N N . TYR A 1 209 ? 3.966 -8.546 0.103 1.00 94.94 209 TYR A N 1
ATOM 1629 C CA . TYR A 1 209 ? 3.531 -7.846 -1.099 1.00 94.94 209 TYR A CA 1
ATOM 1630 C C . TYR A 1 209 ? 2.812 -8.826 -2.020 1.00 94.94 209 TYR A C 1
ATOM 1632 O O . TYR A 1 209 ? 3.398 -9.830 -2.426 1.00 94.94 209 TYR A O 1
ATOM 1640 N N . ASN A 1 210 ? 1.550 -8.556 -2.323 1.00 95.75 210 ASN A N 1
ATOM 1641 C CA . ASN A 1 210 ? 0.772 -9.302 -3.300 1.00 95.75 210 ASN A CA 1
ATOM 1642 C C . ASN A 1 210 ? 1.235 -8.909 -4.710 1.00 95.75 210 ASN A C 1
ATOM 1644 O O . ASN A 1 210 ? 1.462 -7.732 -4.991 1.00 95.75 210 ASN A O 1
ATOM 1648 N N . VAL A 1 211 ? 1.410 -9.898 -5.581 1.00 96.06 211 VAL A N 1
ATOM 1649 C CA . VAL A 1 211 ? 1.919 -9.696 -6.940 1.00 96.06 211 VAL A CA 1
ATOM 1650 C C . VAL A 1 211 ? 0.753 -9.594 -7.910 1.00 96.06 211 VAL A C 1
ATOM 1652 O O . VAL A 1 211 ? -0.026 -10.542 -8.036 1.00 96.06 211 VAL A O 1
A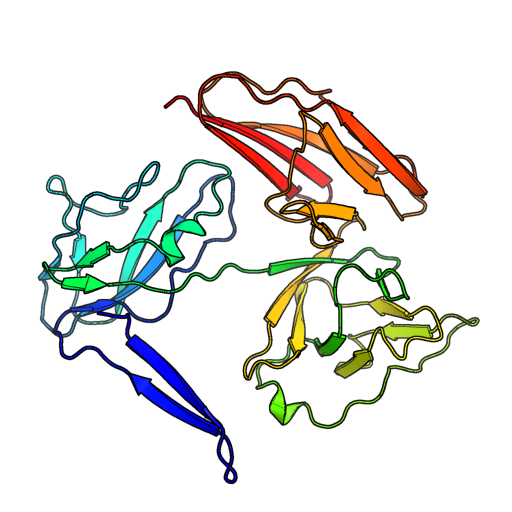TOM 1655 N N . LEU A 1 212 ? 0.666 -8.474 -8.619 1.00 95.56 212 LEU A N 1
ATOM 1656 C CA . LEU A 1 212 ? -0.293 -8.251 -9.699 1.00 95.56 212 LEU A CA 1
ATOM 1657 C C . LEU A 1 212 ? 0.441 -8.190 -11.038 1.00 95.56 212 LEU A C 1
ATOM 1659 O O . LEU A 1 212 ? 1.602 -7.796 -11.094 1.00 95.56 212 LEU A O 1
ATOM 1663 N N . GLU A 1 213 ? -0.226 -8.604 -12.108 1.00 95.25 213 GLU A N 1
ATOM 1664 C CA . GLU A 1 213 ? 0.287 -8.455 -13.472 1.00 95.25 213 GLU A CA 1
ATOM 1665 C C . GLU A 1 213 ? 0.071 -7.018 -13.930 1.00 95.25 213 GLU A C 1
ATOM 1667 O O . GLU A 1 213 ? -1.063 -6.562 -13.962 1.00 95.25 213 GLU A O 1
ATOM 1672 N N . GLY A 1 214 ? 1.126 -6.298 -14.291 1.00 94.62 214 GLY A N 1
ATOM 1673 C CA . GLY A 1 214 ? 0.984 -4.912 -14.726 1.00 94.62 214 GLY A CA 1
ATOM 1674 C C . GLY A 1 214 ? 2.300 -4.320 -15.214 1.00 94.62 214 GLY A C 1
ATOM 1675 O O . GLY A 1 214 ? 3.333 -4.991 -15.187 1.00 94.62 214 GLY A O 1
ATOM 1676 N N . PRO A 1 215 ? 2.303 -3.061 -15.672 1.00 94.75 215 PRO A N 1
ATOM 1677 C CA . PRO A 1 215 ? 3.519 -2.435 -16.163 1.00 94.75 215 PRO A CA 1
ATOM 1678 C C . PRO A 1 215 ? 4.486 -2.083 -15.028 1.00 94.75 215 PRO A C 1
ATOM 1680 O O . PRO A 1 215 ? 4.098 -1.916 -13.866 1.00 94.75 215 PRO A O 1
ATOM 1683 N N . ASP A 1 216 ? 5.756 -1.921 -15.392 1.00 91.75 216 ASP A N 1
ATOM 1684 C CA . ASP A 1 216 ? 6.728 -1.254 -14.534 1.00 91.75 216 ASP A CA 1
ATOM 1685 C C . ASP A 1 216 ? 6.530 0.260 -14.641 1.00 91.75 216 ASP A C 1
ATOM 1687 O O . ASP A 1 216 ? 6.474 0.819 -15.740 1.00 91.75 216 ASP A O 1
ATOM 1691 N N . LEU A 1 217 ? 6.392 0.910 -13.492 1.00 94.81 217 LEU A N 1
ATOM 1692 C CA . LEU A 1 217 ? 6.216 2.347 -13.371 1.00 94.81 217 LEU A CA 1
ATOM 1693 C C . LEU A 1 217 ? 6.970 2.836 -12.147 1.00 94.81 217 LEU A C 1
ATOM 1695 O O . LEU A 1 217 ? 6.986 2.197 -11.094 1.00 94.81 217 LEU A O 1
ATOM 1699 N N . ILE A 1 218 ? 7.552 4.019 -12.280 1.00 95.75 218 ILE A N 1
ATOM 1700 C CA . ILE A 1 218 ? 8.248 4.696 -11.195 1.00 95.75 218 ILE A CA 1
ATOM 1701 C C . ILE A 1 218 ? 7.516 5.998 -10.919 1.00 95.75 218 ILE A C 1
ATOM 1703 O O . ILE A 1 218 ? 7.261 6.788 -11.827 1.00 95.75 218 ILE A O 1
ATOM 1707 N N . VAL A 1 219 ? 7.186 6.220 -9.653 1.00 96.25 219 VAL A N 1
ATOM 1708 C CA . VAL A 1 219 ? 6.452 7.399 -9.192 1.00 96.25 219 VAL A CA 1
ATOM 1709 C C . VAL A 1 219 ? 7.123 7.995 -7.966 1.00 96.25 219 VAL A C 1
ATOM 1711 O O . VAL A 1 219 ? 8.033 7.407 -7.376 1.00 96.25 219 VAL A O 1
ATOM 1714 N N . TYR A 1 220 ? 6.650 9.163 -7.552 1.00 93.31 220 TYR A N 1
ATOM 1715 C CA . TYR A 1 220 ? 7.014 9.747 -6.270 1.00 93.31 220 TYR A CA 1
ATOM 1716 C C . TYR A 1 220 ? 5.925 9.459 -5.244 1.00 93.31 220 TYR A C 1
ATOM 1718 O O . TYR A 1 220 ? 4.752 9.729 -5.485 1.00 93.31 220 TYR A O 1
ATOM 1726 N N . LYS A 1 221 ? 6.324 8.948 -4.080 1.00 89.50 221 LYS A N 1
ATOM 1727 C CA . LYS A 1 221 ? 5.459 8.743 -2.917 1.00 89.50 221 LYS A CA 1
ATOM 1728 C C . LYS A 1 221 ? 6.131 9.326 -1.688 1.00 89.50 221 LYS A C 1
ATOM 1730 O O . LYS A 1 221 ? 7.254 8.950 -1.362 1.00 89.50 221 LYS A O 1
ATOM 1735 N N . ASN A 1 222 ? 5.456 10.251 -1.013 1.00 86.31 222 ASN A N 1
ATOM 1736 C CA . ASN A 1 222 ? 6.027 11.051 0.072 1.00 86.31 222 ASN A CA 1
ATOM 1737 C C . ASN A 1 222 ? 7.367 11.688 -0.334 1.00 86.31 222 ASN A C 1
ATOM 1739 O O . ASN A 1 222 ? 8.343 11.619 0.407 1.00 86.31 222 ASN A O 1
ATOM 1743 N N . GLU A 1 223 ? 7.421 12.237 -1.554 1.00 85.62 223 GLU A N 1
ATOM 1744 C CA . GLU A 1 223 ? 8.624 12.828 -2.169 1.00 85.62 223 GLU A CA 1
ATOM 1745 C C . GLU A 1 223 ? 9.788 11.844 -2.430 1.00 85.62 223 GLU A C 1
ATOM 1747 O O . GLU A 1 223 ? 10.877 12.257 -2.831 1.00 85.62 223 GLU A O 1
ATOM 1752 N N . ILE A 1 224 ? 9.567 10.535 -2.272 1.00 91.06 224 ILE A N 1
ATOM 1753 C CA . ILE A 1 224 ? 10.554 9.484 -2.539 1.00 91.06 224 ILE A CA 1
ATOM 1754 C C . ILE A 1 224 ? 10.212 8.787 -3.857 1.00 91.06 224 ILE A C 1
ATOM 1756 O O . ILE A 1 224 ? 9.104 8.288 -4.037 1.00 91.06 224 ILE A O 1
ATOM 1760 N N . ARG A 1 225 ? 11.189 8.716 -4.765 1.00 92.75 225 ARG A N 1
ATOM 1761 C CA . ARG A 1 225 ? 11.100 7.952 -6.017 1.00 92.75 225 ARG A CA 1
ATOM 1762 C C . ARG A 1 225 ? 11.016 6.448 -5.709 1.00 92.75 225 ARG A C 1
ATOM 1764 O O . ARG A 1 225 ? 11.881 5.930 -5.006 1.00 92.75 225 ARG A O 1
ATOM 1771 N N . THR A 1 226 ? 10.001 5.748 -6.211 1.00 93.75 226 THR A N 1
ATOM 1772 C CA . THR A 1 226 ? 9.753 4.324 -5.928 1.00 93.75 226 THR A CA 1
ATOM 1773 C C . THR A 1 226 ? 9.044 3.608 -7.084 1.00 93.75 226 THR A C 1
ATOM 1775 O O . THR A 1 226 ? 8.272 4.228 -7.809 1.00 93.75 226 THR A O 1
ATOM 1778 N N . GLN A 1 227 ? 9.258 2.294 -7.218 1.00 93.94 227 GLN A N 1
ATOM 1779 C CA . GLN A 1 227 ? 8.480 1.402 -8.100 1.00 93.94 227 GLN A CA 1
ATOM 1780 C C . GLN A 1 227 ? 7.206 0.850 -7.433 1.00 93.94 227 GLN A C 1
ATOM 1782 O O . GLN A 1 227 ? 6.451 0.088 -8.030 1.00 93.94 227 GLN A O 1
ATOM 1787 N N . ARG A 1 228 ? 6.937 1.213 -6.171 1.00 93.25 228 ARG A N 1
ATOM 1788 C CA . ARG A 1 228 ? 5.711 0.829 -5.454 1.00 93.25 228 ARG A CA 1
ATOM 1789 C C . ARG A 1 228 ? 4.591 1.819 -5.769 1.00 93.25 228 ARG A C 1
ATOM 1791 O O . ARG A 1 228 ? 4.218 2.627 -4.919 1.00 93.25 228 ARG A O 1
ATOM 1798 N N . TRP A 1 229 ? 4.134 1.788 -7.016 1.00 94.81 229 TRP A N 1
ATOM 1799 C CA . TRP A 1 229 ? 3.252 2.809 -7.577 1.00 94.81 229 TRP A CA 1
ATOM 1800 C C . TRP A 1 229 ? 1.759 2.583 -7.314 1.00 94.81 229 TRP A C 1
ATOM 1802 O O . TRP A 1 229 ? 1.008 3.547 -7.356 1.00 94.81 229 TRP A O 1
ATOM 1812 N N . ILE A 1 230 ? 1.333 1.350 -7.018 1.00 95.31 230 ILE A N 1
ATOM 1813 C CA . ILE A 1 230 ? -0.074 1.033 -6.725 1.00 95.31 230 ILE A CA 1
ATOM 1814 C C . ILE A 1 230 ? -0.466 1.633 -5.365 1.00 95.31 230 ILE A C 1
ATOM 1816 O O . ILE A 1 230 ? 0.176 1.369 -4.340 1.00 95.31 230 ILE A O 1
ATOM 1820 N N . GLY A 1 231 ? -1.537 2.420 -5.361 1.00 94.44 231 GLY A N 1
ATOM 1821 C CA . GLY A 1 231 ? -2.037 3.196 -4.233 1.00 94.44 231 GLY A CA 1
ATOM 1822 C C . GLY A 1 231 ? -1.619 4.666 -4.295 1.00 94.44 231 GLY A C 1
ATOM 1823 O O . GLY A 1 231 ? -1.303 5.210 -5.350 1.00 94.44 231 GLY A O 1
ATOM 1824 N N . GLU A 1 232 ? -1.663 5.333 -3.141 1.00 94.38 232 GLU A N 1
ATOM 1825 C CA . GLU A 1 232 ? -1.402 6.776 -3.038 1.00 94.38 232 GLU A CA 1
ATOM 1826 C C . GLU A 1 232 ? -0.012 7.174 -3.563 1.00 94.38 232 GLU A C 1
ATOM 1828 O O . GLU A 1 232 ? 1.004 6.549 -3.214 1.00 94.38 232 GLU A O 1
ATOM 1833 N N . ILE A 1 233 ? 0.014 8.277 -4.318 1.00 95.38 233 ILE A N 1
ATOM 1834 C CA . ILE A 1 233 ? 1.211 8.914 -4.878 1.00 95.38 233 ILE A CA 1
ATOM 1835 C C . ILE A 1 233 ? 1.274 10.405 -4.518 1.00 95.38 233 ILE A C 1
ATOM 1837 O O . ILE A 1 233 ? 0.346 10.971 -3.951 1.00 95.38 233 ILE A O 1
ATOM 1841 N N . SER A 1 234 ? 2.383 11.068 -4.841 1.00 94.25 234 SER A N 1
ATOM 1842 C CA . SER A 1 234 ? 2.593 12.487 -4.549 1.00 94.25 234 SER A CA 1
ATOM 1843 C C . SER A 1 234 ? 2.522 13.361 -5.796 1.00 94.25 234 SER A C 1
ATOM 1845 O O . SER A 1 234 ? 3.247 13.146 -6.766 1.00 94.25 234 SER A O 1
ATOM 1847 N N . VAL A 1 235 ? 1.720 14.422 -5.706 1.00 94.12 235 VAL A N 1
ATOM 1848 C CA . VAL A 1 235 ? 1.782 15.588 -6.595 1.00 94.12 235 VAL A CA 1
ATOM 1849 C C . VAL A 1 235 ? 2.564 16.681 -5.872 1.00 94.12 235 VAL A C 1
ATOM 1851 O O . VAL A 1 235 ? 2.212 17.074 -4.761 1.00 94.12 235 VAL A O 1
ATOM 1854 N N . ILE A 1 236 ? 3.650 17.159 -6.478 1.00 91.62 236 ILE A N 1
ATOM 1855 C CA . ILE A 1 236 ? 4.587 18.098 -5.850 1.00 91.62 236 ILE A CA 1
ATOM 1856 C C . ILE A 1 236 ? 4.658 19.349 -6.717 1.00 91.62 236 ILE A C 1
ATOM 1858 O O . ILE A 1 236 ? 5.062 19.272 -7.874 1.00 91.62 236 ILE A O 1
ATOM 1862 N N . ASN A 1 237 ? 4.303 20.508 -6.155 1.00 91.69 237 ASN A N 1
ATOM 1863 C CA . ASN A 1 237 ? 4.230 21.778 -6.893 1.00 91.69 237 ASN A CA 1
ATOM 1864 C C . ASN A 1 237 ? 3.387 21.645 -8.179 1.00 91.69 237 ASN A C 1
ATOM 1866 O O . ASN A 1 237 ? 3.878 21.897 -9.282 1.00 91.69 237 ASN A O 1
ATOM 1870 N N . ASP A 1 238 ? 2.144 21.181 -8.026 1.00 95.12 238 ASP A N 1
ATOM 1871 C CA . ASP A 1 238 ? 1.161 20.987 -9.106 1.00 95.12 238 ASP A CA 1
ATOM 1872 C C . ASP A 1 238 ? 1.636 20.092 -10.258 1.00 95.12 238 ASP A C 1
ATOM 1874 O O . ASP A 1 238 ? 1.236 20.240 -11.419 1.00 95.12 238 ASP A O 1
ATOM 1878 N N . THR A 1 239 ? 2.556 19.183 -9.943 1.00 94.31 239 THR A N 1
ATOM 1879 C CA . THR A 1 239 ? 3.220 18.343 -10.925 1.00 94.31 239 THR A CA 1
ATOM 1880 C C . THR A 1 239 ? 3.262 16.899 -10.457 1.00 94.31 239 THR A C 1
ATOM 1882 O O . THR A 1 239 ? 3.691 16.599 -9.341 1.00 94.31 239 THR A O 1
ATOM 1885 N N . LEU A 1 240 ? 2.851 16.005 -11.349 1.00 95.06 240 LEU A N 1
ATOM 1886 C CA . LEU A 1 240 ? 2.979 14.565 -11.217 1.00 95.06 240 LEU A CA 1
ATOM 1887 C C . LEU A 1 240 ? 4.124 14.083 -12.114 1.00 95.06 240 LEU A C 1
ATOM 1889 O O . LEU A 1 240 ? 4.156 14.400 -13.302 1.00 95.06 240 LEU A O 1
ATOM 1893 N N . VAL A 1 241 ? 5.067 13.328 -11.551 1.00 95.56 241 VAL A N 1
ATOM 1894 C CA . VAL A 1 241 ? 6.200 12.756 -12.295 1.00 95.56 241 VAL A CA 1
ATOM 1895 C C . VAL A 1 241 ? 6.036 11.246 -12.357 1.00 95.56 241 VAL A C 1
ATOM 1897 O O . VAL A 1 241 ? 5.959 10.594 -11.314 1.00 95.56 241 VAL A O 1
ATOM 1900 N N . ILE A 1 242 ? 5.991 10.711 -13.576 1.00 96.38 242 ILE A N 1
ATOM 1901 C CA . ILE A 1 242 ? 5.856 9.277 -13.843 1.00 96.38 242 ILE A CA 1
ATOM 1902 C C . ILE A 1 242 ? 6.952 8.861 -14.814 1.00 96.38 242 ILE A C 1
ATOM 1904 O O . ILE A 1 242 ? 7.154 9.496 -15.849 1.00 96.38 242 ILE A O 1
ATOM 1908 N N . GLU A 1 243 ? 7.647 7.778 -14.491 1.00 95.81 243 GLU A N 1
ATOM 1909 C CA . GLU A 1 243 ? 8.676 7.200 -15.347 1.00 95.81 243 GLU A CA 1
ATOM 1910 C C . GLU A 1 243 ? 8.246 5.825 -15.839 1.00 95.81 243 GLU A C 1
ATOM 1912 O O . GLU A 1 243 ? 7.768 4.992 -15.068 1.00 95.81 243 GLU A O 1
ATOM 1917 N N . ASN A 1 244 ? 8.448 5.599 -17.133 1.00 95.44 244 ASN A N 1
ATOM 1918 C CA . ASN A 1 244 ? 8.209 4.333 -17.798 1.00 95.44 244 ASN A CA 1
ATOM 1919 C C . ASN A 1 244 ? 9.561 3.729 -18.204 1.00 95.44 244 ASN A C 1
ATOM 1921 O O . ASN A 1 244 ? 10.110 4.119 -19.240 1.00 95.44 244 ASN A O 1
ATOM 1925 N N . PRO A 1 245 ? 10.111 2.797 -17.410 1.00 92.44 245 PRO A N 1
ATOM 1926 C CA . PRO A 1 245 ? 11.351 2.105 -17.748 1.00 92.44 245 PRO A CA 1
ATOM 1927 C C . PRO A 1 245 ? 11.161 1.019 -18.820 1.00 92.44 245 PRO A C 1
ATOM 1929 O O . PRO A 1 245 ? 12.142 0.451 -19.287 1.00 92.44 245 PRO A O 1
ATOM 1932 N N . SER A 1 246 ? 9.924 0.708 -19.223 1.00 90.94 246 SER A N 1
ATOM 1933 C CA . SER A 1 246 ? 9.664 -0.349 -20.200 1.00 90.94 246 SER A CA 1
ATOM 1934 C C . SER A 1 246 ? 9.981 0.080 -21.638 1.00 90.94 246 SER A C 1
ATOM 1936 O O . SER A 1 246 ? 10.070 1.264 -21.977 1.00 90.94 246 SER A O 1
ATOM 1938 N N . GLU A 1 247 ? 10.103 -0.910 -22.526 1.00 91.12 247 GLU A N 1
ATOM 1939 C CA . GLU A 1 247 ? 10.305 -0.699 -23.965 1.00 91.12 247 GLU A CA 1
ATOM 1940 C C . GLU A 1 247 ? 9.012 -0.369 -24.733 1.00 91.12 247 GLU A C 1
ATOM 1942 O O . GLU A 1 247 ? 9.051 -0.135 -25.945 1.00 91.12 247 GLU A O 1
ATOM 1947 N N . VAL A 1 248 ? 7.865 -0.334 -24.052 1.00 92.75 248 VAL A N 1
ATOM 1948 C CA . VAL A 1 248 ? 6.557 -0.061 -24.656 1.00 92.75 248 VAL A CA 1
ATOM 1949 C C . VAL A 1 248 ? 5.981 1.245 -24.127 1.00 92.75 248 VAL A C 1
ATOM 1951 O O . VAL A 1 248 ? 6.221 1.637 -22.992 1.00 92.75 248 VAL A O 1
ATOM 1954 N N . ASN A 1 249 ? 5.219 1.951 -24.960 1.00 94.56 249 ASN A N 1
ATOM 1955 C CA . ASN A 1 249 ? 4.497 3.131 -24.493 1.00 94.56 249 ASN A CA 1
ATOM 1956 C C . ASN A 1 249 ? 3.378 2.698 -23.544 1.00 94.56 249 ASN A C 1
ATOM 1958 O O . ASN A 1 249 ? 2.686 1.718 -23.820 1.00 94.56 249 ASN A O 1
ATOM 1962 N N . LEU A 1 250 ? 3.173 3.469 -22.481 1.00 93.94 250 LEU A N 1
ATOM 1963 C CA . LEU A 1 250 ? 2.109 3.241 -21.514 1.00 93.94 250 LEU A CA 1
ATOM 1964 C C . LEU A 1 250 ? 1.049 4.330 -21.630 1.00 93.94 250 LEU A C 1
ATOM 1966 O O . LEU A 1 250 ? 1.359 5.511 -21.785 1.00 93.94 250 LEU A O 1
ATOM 1970 N N . SER A 1 251 ? -0.207 3.911 -21.552 1.00 93.94 251 SER A N 1
ATOM 1971 C CA . SER A 1 251 ? -1.362 4.795 -21.480 1.00 93.94 251 SER A CA 1
ATOM 1972 C C . SER A 1 251 ? -1.879 4.781 -20.053 1.00 93.94 251 SER A C 1
ATOM 1974 O O . SER A 1 251 ? -2.073 3.705 -19.498 1.00 93.94 251 SER A O 1
ATOM 1976 N N . ILE A 1 252 ? -2.116 5.960 -19.490 1.00 95.25 252 ILE A N 1
ATOM 1977 C CA . ILE A 1 252 ? -2.752 6.122 -18.185 1.00 95.25 252 ILE A CA 1
ATOM 1978 C C . ILE A 1 252 ? -4.118 6.759 -18.416 1.00 95.25 252 ILE A C 1
ATOM 1980 O O . ILE A 1 252 ? -4.224 7.834 -19.029 1.00 95.25 252 ILE A O 1
ATOM 1984 N N . VAL A 1 253 ? -5.152 6.058 -17.960 1.00 94.81 253 VAL A N 1
ATOM 1985 C CA . VAL A 1 253 ? -6.531 6.545 -17.943 1.00 94.81 253 VAL A CA 1
ATOM 1986 C C . VAL A 1 253 ? -6.674 7.484 -16.755 1.00 94.81 253 VAL A C 1
ATOM 1988 O O . VAL A 1 253 ? -6.128 7.219 -15.691 1.00 94.81 253 VAL A O 1
ATOM 1991 N N . VAL A 1 254 ? -7.348 8.615 -16.946 1.00 95.31 254 VAL A N 1
ATOM 1992 C CA . VAL A 1 254 ? -7.593 9.573 -15.865 1.00 95.31 254 VAL A CA 1
ATOM 1993 C C . VAL A 1 254 ? -9.056 9.503 -15.481 1.00 95.31 254 VAL A C 1
ATOM 1995 O O . VAL A 1 254 ? -9.924 9.732 -16.329 1.00 95.31 254 VAL A O 1
ATOM 1998 N N . GLU A 1 255 ? -9.305 9.255 -14.203 1.00 94.62 255 GLU A N 1
ATOM 1999 C CA . GLU A 1 255 ? -10.634 9.257 -13.611 1.00 94.62 255 GLU A CA 1
ATOM 2000 C C . GLU A 1 255 ? -10.754 10.349 -12.551 1.00 94.62 255 GLU A C 1
ATOM 2002 O O . GLU A 1 255 ? -9.788 10.739 -11.889 1.00 94.62 255 GLU A O 1
ATOM 2007 N N . PHE A 1 256 ? -11.956 10.912 -12.466 1.00 93.88 256 PHE A N 1
ATOM 2008 C CA . PHE A 1 256 ? -12.274 11.987 -11.541 1.00 93.88 256 PHE A CA 1
ATOM 2009 C C . PHE A 1 256 ? -13.424 11.545 -10.655 1.00 93.88 256 PHE A C 1
ATOM 2011 O O . PHE A 1 256 ? -14.529 11.342 -11.163 1.00 93.88 256 PHE A O 1
ATOM 2018 N N . ASP A 1 257 ? -13.188 11.536 -9.348 1.00 88.88 257 ASP A N 1
ATOM 2019 C CA . ASP A 1 257 ? -14.210 11.217 -8.354 1.00 88.88 257 ASP A CA 1
ATOM 2020 C C . ASP A 1 257 ? -14.366 12.334 -7.317 1.00 88.88 257 ASP A C 1
ATOM 2022 O O . ASP A 1 257 ? -13.700 13.376 -7.342 1.00 88.88 257 ASP A O 1
ATOM 2026 N N . GLY A 1 258 ? -15.286 12.109 -6.381 1.00 89.38 258 GLY A N 1
ATOM 2027 C CA . GLY A 1 258 ? -15.645 13.065 -5.341 1.00 89.38 258 GLY A CA 1
ATOM 2028 C C . GLY A 1 258 ? -16.784 13.998 -5.748 1.00 89.38 258 GLY A C 1
ATOM 2029 O O . GLY A 1 258 ? -17.347 13.928 -6.841 1.00 89.38 258 GLY A O 1
ATOM 2030 N N . ASN A 1 259 ? -17.187 14.844 -4.805 1.00 92.38 259 ASN A N 1
ATOM 2031 C CA . ASN A 1 259 ? -18.311 15.767 -4.965 1.00 92.38 259 ASN A CA 1
ATOM 2032 C C . ASN A 1 259 ? -17.889 17.233 -5.167 1.00 92.38 259 ASN A C 1
ATOM 2034 O O . ASN A 1 259 ? -18.772 18.076 -5.304 1.00 92.38 259 ASN A O 1
ATOM 2038 N N . GLY A 1 260 ? -16.586 17.535 -5.164 1.00 93.88 260 GLY A N 1
ATOM 2039 C CA . GLY A 1 260 ? -16.042 18.885 -5.314 1.00 93.88 260 GLY A CA 1
ATOM 2040 C C . GLY A 1 260 ? -15.635 19.260 -6.738 1.00 93.88 260 GLY A C 1
ATOM 2041 O O . GLY A 1 260 ? -15.949 18.582 -7.717 1.00 93.88 260 GLY A O 1
ATOM 2042 N N . GLU A 1 261 ? -14.924 20.386 -6.857 1.00 95.12 261 GLU A N 1
ATOM 2043 C CA . GLU A 1 261 ? -14.344 20.831 -8.129 1.00 95.12 261 GLU A CA 1
ATOM 2044 C C . GLU A 1 261 ? -13.316 19.820 -8.657 1.00 95.12 261 GLU A C 1
ATOM 2046 O O . GLU A 1 261 ? -12.621 19.176 -7.879 1.00 95.12 261 GLU A O 1
ATOM 2051 N N . GLN A 1 262 ? -13.197 19.694 -9.978 1.00 94.81 262 GLN A N 1
ATOM 2052 C CA . GLN A 1 262 ? -12.260 18.757 -10.601 1.00 94.81 262 GLN A CA 1
ATOM 2053 C C . GLN A 1 262 ? -10.834 19.312 -10.652 1.00 94.81 262 GLN A C 1
ATOM 2055 O O . GLN A 1 262 ? -10.619 20.512 -10.837 1.00 94.81 262 GLN A O 1
ATOM 2060 N N . TRP A 1 263 ? -9.858 18.408 -10.569 1.00 96.44 263 TRP A N 1
ATOM 2061 C CA . TRP A 1 263 ? -8.452 18.709 -10.824 1.00 96.44 263 TRP A CA 1
ATOM 2062 C C . TRP A 1 263 ? -8.229 19.194 -12.262 1.00 96.44 263 TRP A C 1
ATOM 2064 O O . TRP A 1 263 ? -8.915 18.771 -13.195 1.00 96.44 263 TRP A O 1
ATOM 2074 N N . GLN A 1 264 ? -7.225 20.048 -12.468 1.00 95.56 264 GLN A N 1
ATOM 2075 C CA . GLN A 1 264 ? -6.811 20.459 -13.811 1.00 95.56 264 GLN A CA 1
ATOM 2076 C C . GLN A 1 264 ? -5.660 19.577 -14.296 1.00 95.56 264 GLN A C 1
ATOM 2078 O O . GLN A 1 264 ? -4.530 19.700 -13.821 1.00 95.56 264 GLN A O 1
ATOM 2083 N N . ILE A 1 265 ? -5.953 18.702 -15.259 1.00 94.38 265 ILE A N 1
ATOM 2084 C CA . ILE A 1 265 ? -4.995 17.790 -15.894 1.00 94.38 265 ILE A CA 1
ATOM 2085 C C . ILE A 1 265 ? -5.440 17.470 -17.329 1.00 94.38 265 ILE A C 1
ATOM 2087 O O . ILE A 1 265 ? -6.566 17.759 -17.734 1.00 94.38 265 ILE A O 1
ATOM 2091 N N . SER A 1 266 ? -4.557 16.865 -18.123 1.00 84.44 266 SER A N 1
ATOM 2092 C CA . SER A 1 266 ? -4.945 16.273 -19.408 1.00 84.44 266 SER A CA 1
ATOM 2093 C C . SER A 1 266 ? -5.685 14.948 -19.194 1.00 84.44 266 SER A C 1
ATOM 2095 O O . SER A 1 266 ? -5.170 14.078 -18.506 1.00 84.44 266 SER A O 1
ATOM 2097 N N . ASN A 1 267 ? -6.839 14.761 -19.843 1.00 72.56 267 ASN A N 1
ATOM 2098 C CA . ASN A 1 267 ? -7.699 13.572 -19.675 1.00 72.56 267 ASN A CA 1
ATOM 2099 C C . ASN A 1 267 ? -7.079 12.239 -20.142 1.00 72.56 267 ASN A C 1
ATOM 2101 O O . ASN A 1 267 ? -7.655 11.183 -19.915 1.00 72.56 267 ASN A O 1
ATOM 2105 N N . SER A 1 268 ? -5.957 12.273 -20.861 1.00 76.94 268 SER A N 1
ATOM 2106 C CA . SER A 1 268 ? -5.233 11.073 -21.282 1.00 76.94 268 SER A CA 1
ATOM 2107 C C . SER A 1 268 ? -3.744 11.349 -21.226 1.00 76.94 268 SER A C 1
ATOM 2109 O O . SER A 1 268 ? -3.269 12.297 -21.864 1.00 76.94 268 SER A O 1
ATOM 2111 N N . ILE A 1 269 ? -3.017 10.506 -20.509 1.00 92.00 269 ILE A N 1
ATOM 2112 C CA . ILE A 1 269 ? -1.578 10.637 -20.338 1.00 92.00 269 ILE A CA 1
ATOM 2113 C C . ILE A 1 269 ? -0.922 9.473 -21.082 1.00 92.00 269 ILE A C 1
ATOM 2115 O O . ILE A 1 269 ? -1.275 8.315 -20.884 1.00 92.00 269 ILE A O 1
ATOM 2119 N N . GLN A 1 270 ? 0.009 9.786 -21.979 1.00 93.31 270 GLN A N 1
ATOM 2120 C CA . GLN A 1 270 ? 0.833 8.792 -22.664 1.00 93.31 270 GLN A CA 1
ATOM 2121 C C . GLN A 1 270 ? 2.259 8.953 -22.160 1.00 93.31 270 GLN A C 1
ATOM 2123 O O . GLN A 1 270 ? 2.815 10.040 -22.294 1.00 93.31 270 GLN A O 1
ATOM 2128 N N . ILE A 1 271 ? 2.835 7.886 -21.614 1.00 95.50 271 ILE A N 1
ATOM 2129 C CA . ILE A 1 271 ? 4.219 7.843 -21.149 1.00 95.50 271 ILE A CA 1
ATOM 2130 C C . ILE A 1 271 ? 5.030 7.031 -22.167 1.00 95.50 271 ILE A C 1
ATOM 2132 O O . ILE A 1 271 ? 4.900 5.800 -22.213 1.00 95.50 271 ILE A O 1
ATOM 2136 N N . PRO A 1 272 ? 5.833 7.673 -23.035 1.00 96.56 272 PRO A N 1
ATOM 2137 C CA . PRO A 1 272 ? 6.653 6.956 -24.003 1.00 96.56 272 PRO A CA 1
ATOM 2138 C C . PRO A 1 272 ? 7.603 5.948 -23.338 1.00 96.56 272 PRO A C 1
ATOM 2140 O O . PRO A 1 272 ? 8.034 6.134 -22.199 1.00 96.56 272 PRO A O 1
ATOM 2143 N N . ALA A 1 273 ? 7.958 4.890 -24.062 1.00 96.19 273 ALA A N 1
ATOM 2144 C CA . ALA A 1 273 ? 8.951 3.911 -23.623 1.00 96.19 273 ALA A CA 1
ATOM 2145 C C . ALA A 1 273 ? 10.278 4.576 -23.210 1.00 96.19 273 ALA A C 1
ATOM 2147 O O . ALA A 1 273 ? 10.788 5.427 -23.943 1.00 96.19 273 ALA A O 1
ATOM 2148 N N . ASN A 1 274 ? 10.873 4.134 -22.099 1.00 94.50 274 ASN A N 1
ATOM 2149 C CA . ASN A 1 274 ? 12.144 4.633 -21.558 1.00 94.50 274 ASN A CA 1
ATOM 2150 C C . ASN A 1 274 ? 12.179 6.156 -21.328 1.00 94.50 274 ASN A C 1
ATOM 2152 O O . ASN A 1 274 ? 13.181 6.816 -21.627 1.00 94.50 274 ASN A O 1
ATOM 2156 N N . THR A 1 275 ? 11.086 6.740 -20.830 1.00 96.44 275 THR A N 1
ATOM 2157 C CA . THR A 1 275 ? 11.008 8.186 -20.568 1.00 96.44 275 THR A CA 1
ATOM 2158 C C . THR A 1 275 ? 10.497 8.522 -19.175 1.00 96.44 275 THR A C 1
ATOM 2160 O O . THR A 1 275 ? 9.882 7.705 -18.493 1.00 96.44 275 THR A O 1
ATOM 2163 N N . VAL A 1 276 ? 10.778 9.762 -18.773 1.00 95.75 276 VAL A N 1
ATOM 2164 C CA . VAL A 1 276 ? 10.208 10.424 -17.601 1.00 95.75 276 VAL A CA 1
ATOM 2165 C C . VAL A 1 276 ? 9.291 11.519 -18.120 1.00 95.75 276 VAL A C 1
ATOM 2167 O O . VAL A 1 276 ? 9.754 12.408 -18.838 1.00 95.75 276 VAL A O 1
ATOM 2170 N N . GLU A 1 277 ? 8.019 11.467 -17.748 1.00 95.31 277 GLU A N 1
ATOM 2171 C CA . GLU A 1 277 ? 7.041 12.493 -18.087 1.00 95.31 277 GLU A CA 1
ATOM 2172 C C . GLU A 1 277 ? 6.670 13.310 -16.853 1.00 95.31 277 GLU A C 1
ATOM 2174 O O . GLU A 1 277 ? 6.498 12.798 -15.743 1.00 95.31 277 GLU A O 1
ATOM 2179 N N . THR A 1 278 ? 6.529 14.610 -17.083 1.00 95.06 278 THR A N 1
ATOM 2180 C CA . THR A 1 278 ? 6.196 15.603 -16.068 1.00 95.06 278 THR A CA 1
ATOM 2181 C C . THR A 1 278 ? 4.849 16.205 -16.435 1.00 95.06 278 THR A C 1
ATOM 2183 O O . THR A 1 278 ? 4.742 16.989 -17.379 1.00 95.06 278 THR A O 1
ATOM 2186 N N . ILE A 1 279 ? 3.813 15.822 -15.700 1.00 94.75 279 ILE A N 1
ATOM 2187 C CA . ILE A 1 279 ? 2.418 16.131 -16.006 1.00 94.75 279 ILE A CA 1
ATOM 2188 C C . ILE A 1 279 ? 1.942 17.233 -15.065 1.00 94.75 279 ILE A C 1
ATOM 2190 O O . ILE A 1 279 ? 2.068 17.116 -13.848 1.00 94.75 279 ILE A O 1
ATOM 2194 N N . SER A 1 280 ? 1.373 18.306 -15.616 1.00 95.62 280 SER A N 1
ATOM 2195 C CA . SER A 1 280 ? 0.712 19.326 -14.797 1.00 95.62 280 SER A CA 1
ATOM 2196 C C . SER A 1 280 ? -0.589 18.756 -14.235 1.00 95.62 280 SER A C 1
ATOM 2198 O O . SER A 1 280 ? -1.459 18.348 -15.004 1.00 95.62 280 SER A O 1
ATOM 2200 N N . ALA A 1 281 ? -0.690 18.723 -12.909 1.00 95.81 281 ALA A N 1
ATOM 2201 C CA . ALA A 1 281 ? -1.821 18.210 -12.151 1.00 95.81 281 ALA A CA 1
ATOM 2202 C C . ALA A 1 281 ? -2.105 19.189 -11.005 1.00 95.81 281 ALA A C 1
ATOM 2204 O O . ALA A 1 281 ? -1.462 19.133 -9.959 1.00 95.81 281 ALA A O 1
ATOM 2205 N N . ILE A 1 282 ? -3.023 20.130 -11.231 1.00 96.81 282 ILE A N 1
ATOM 2206 C CA . ILE A 1 282 ? -3.333 21.193 -10.263 1.00 96.81 282 ILE A CA 1
ATOM 2207 C C . ILE A 1 282 ? -4.579 20.786 -9.476 1.00 96.81 282 ILE A C 1
ATOM 2209 O O . ILE A 1 282 ? -5.652 20.604 -10.063 1.00 96.81 282 ILE A O 1
ATOM 2213 N N . ALA A 1 283 ? -4.428 20.652 -8.159 1.00 96.06 283 ALA A N 1
ATOM 2214 C CA . ALA A 1 283 ? -5.543 20.397 -7.254 1.00 96.06 283 ALA A CA 1
ATOM 2215 C C . ALA A 1 283 ? -6.449 21.637 -7.140 1.00 96.06 283 ALA A C 1
ATOM 2217 O O . ALA A 1 283 ? -5.953 22.766 -7.209 1.00 96.06 283 ALA A O 1
ATOM 2218 N N . PRO A 1 284 ? -7.762 21.464 -6.936 1.00 95.88 284 PRO A N 1
ATOM 2219 C CA . PRO A 1 284 ? -8.651 22.570 -6.593 1.00 95.88 284 PRO A CA 1
ATOM 2220 C C . PRO A 1 284 ? -8.201 23.330 -5.333 1.00 95.88 284 PRO A C 1
ATOM 2222 O O . PRO A 1 284 ? -7.675 22.745 -4.391 1.00 95.88 284 PRO A O 1
ATOM 2225 N N . GLU A 1 285 ? -8.455 24.643 -5.281 1.00 93.75 285 GLU A N 1
ATOM 2226 C CA . GLU A 1 285 ? -8.079 25.486 -4.126 1.00 93.75 285 GLU A CA 1
ATOM 2227 C C . GLU A 1 285 ? -8.947 25.236 -2.881 1.00 93.75 285 GLU A C 1
ATOM 2229 O O . GLU A 1 285 ? -8.591 25.643 -1.772 1.00 93.75 285 GLU A O 1
ATOM 2234 N N . THR A 1 286 ? -10.114 24.614 -3.066 1.00 93.25 286 THR A N 1
ATOM 2235 C CA . THR A 1 286 ? -11.076 24.325 -2.001 1.00 93.25 286 THR A CA 1
ATOM 2236 C C . THR A 1 286 ? -11.406 22.844 -1.966 1.00 93.25 286 THR A C 1
ATOM 2238 O O . THR A 1 286 ? -11.399 22.170 -2.997 1.00 93.25 286 THR A O 1
ATOM 2241 N N . GLY A 1 287 ? -11.743 22.363 -0.773 1.00 92.94 287 GLY A N 1
ATOM 2242 C CA . GLY A 1 287 ? -11.993 20.951 -0.545 1.00 92.94 287 GLY A CA 1
ATOM 2243 C C . GLY A 1 287 ? -10.768 20.220 -0.006 1.00 92.94 287 GLY A C 1
ATOM 2244 O O . GLY A 1 287 ? -9.832 20.831 0.521 1.00 92.94 287 GLY A O 1
ATOM 2245 N N . ILE A 1 288 ? -10.810 18.897 -0.119 1.00 94.19 288 ILE A N 1
ATOM 2246 C CA . ILE A 1 288 ? -9.700 17.996 0.194 1.00 94.19 288 ILE A CA 1
ATOM 2247 C C . ILE A 1 288 ? -9.509 17.064 -0.970 1.00 94.19 288 ILE A C 1
ATOM 2249 O O . ILE A 1 288 ? -10.449 16.385 -1.386 1.00 94.19 288 ILE A O 1
ATOM 2253 N N . SER A 1 289 ? -8.277 17.024 -1.455 1.00 95.81 289 SER A N 1
ATOM 2254 C CA . SER A 1 289 ? -7.950 16.305 -2.665 1.00 95.81 289 SER A CA 1
ATOM 2255 C C . SER A 1 289 ? -7.030 15.123 -2.400 1.00 95.81 289 SER A C 1
ATOM 2257 O O . SER A 1 289 ? -6.116 15.204 -1.580 1.00 95.81 289 SER A O 1
ATOM 2259 N N . PHE A 1 290 ? -7.269 14.042 -3.135 1.00 95.94 290 PHE A N 1
ATOM 2260 C CA . PHE A 1 290 ? -6.511 12.799 -3.067 1.00 95.94 290 PHE A CA 1
ATOM 2261 C C . PHE A 1 290 ? -6.109 12.357 -4.472 1.00 95.94 290 PHE A C 1
ATOM 2263 O O . PHE A 1 290 ? -6.749 12.727 -5.459 1.00 95.94 290 PHE A O 1
ATOM 2270 N N . VAL A 1 291 ? -5.036 11.572 -4.546 1.00 96.38 291 VAL A N 1
ATOM 2271 C CA . VAL A 1 291 ? -4.512 11.027 -5.797 1.00 96.38 291 VAL A CA 1
ATOM 2272 C C . VAL A 1 291 ? -3.888 9.657 -5.557 1.00 96.38 291 VAL A C 1
ATOM 2274 O O . VAL A 1 291 ? -3.057 9.479 -4.661 1.00 96.38 291 VAL A O 1
ATOM 2277 N N . TRP A 1 292 ? -4.273 8.682 -6.371 1.00 96.25 292 TRP A N 1
ATOM 2278 C CA . TRP A 1 292 ? -3.678 7.350 -6.364 1.00 96.25 292 TRP A CA 1
ATOM 2279 C C . TRP A 1 292 ? -3.629 6.775 -7.772 1.00 96.25 292 TRP A C 1
ATOM 2281 O O . TRP A 1 292 ? -4.319 7.241 -8.680 1.00 96.25 292 TRP A O 1
ATOM 2291 N N . LEU A 1 293 ? -2.773 5.773 -7.941 1.00 96.69 293 LEU A N 1
ATOM 2292 C CA . LEU A 1 293 ? -2.793 4.914 -9.114 1.00 96.69 293 LEU A CA 1
ATOM 2293 C C . LEU A 1 293 ? -3.323 3.548 -8.729 1.00 96.69 293 LEU A C 1
ATOM 2295 O O . LEU A 1 293 ? -2.980 3.005 -7.676 1.00 96.69 293 LEU A O 1
ATOM 2299 N N . GLU A 1 294 ? -4.075 2.958 -9.632 1.00 95.06 294 GLU A N 1
ATOM 2300 C CA . GLU A 1 294 ? -4.512 1.583 -9.517 1.00 95.06 294 GLU A CA 1
ATOM 2301 C C . GLU A 1 294 ? -4.329 0.831 -10.824 1.00 95.06 294 GLU A C 1
ATOM 2303 O O . GLU A 1 294 ? -3.972 1.388 -11.867 1.00 95.06 294 GLU A O 1
ATOM 2308 N N . LEU A 1 295 ? -4.506 -0.476 -10.708 1.00 94.25 295 LEU A N 1
ATOM 2309 C CA . LEU A 1 295 ? -4.502 -1.389 -11.824 1.00 94.25 295 LEU A CA 1
ATOM 2310 C C . LEU A 1 295 ? -5.907 -1.983 -11.924 1.00 94.25 295 LEU A C 1
ATOM 2312 O O . LEU A 1 295 ? -6.247 -2.854 -11.120 1.00 94.25 295 LEU A O 1
ATOM 2316 N N . ASP A 1 296 ? -6.675 -1.539 -12.915 1.00 90.81 296 ASP A N 1
ATOM 2317 C CA . ASP A 1 296 ? -8.022 -2.041 -13.184 1.00 90.81 296 ASP A CA 1
ATOM 2318 C C . ASP A 1 296 ? -8.074 -2.717 -14.555 1.00 90.81 296 ASP A C 1
ATOM 2320 O O . ASP A 1 296 ? -7.642 -2.162 -15.561 1.00 90.81 296 ASP A O 1
ATOM 2324 N N . GLU A 1 297 ? -8.520 -3.973 -14.583 1.00 85.88 297 GLU A N 1
ATOM 2325 C CA . GLU A 1 297 ? -8.581 -4.828 -15.783 1.00 85.88 297 GLU A CA 1
ATOM 2326 C C . GLU A 1 297 ? -7.311 -4.824 -16.681 1.00 85.88 297 GLU A C 1
ATOM 2328 O O . GLU A 1 297 ? -7.374 -5.112 -17.878 1.00 85.88 297 GLU A O 1
ATOM 2333 N N . GLY A 1 298 ? -6.131 -4.567 -16.099 1.00 83.25 298 GLY A N 1
ATOM 2334 C CA . GLY A 1 298 ? -4.842 -4.498 -16.806 1.00 83.25 298 GLY A CA 1
ATOM 2335 C C . GLY A 1 298 ? -4.481 -3.112 -17.358 1.00 83.25 298 GLY A C 1
ATOM 2336 O O . GLY A 1 298 ? -3.422 -2.954 -17.970 1.00 83.25 298 GLY A O 1
ATOM 2337 N N . GLU A 1 299 ? -5.323 -2.107 -17.128 1.00 91.12 299 GLU A N 1
ATOM 2338 C CA . GLU A 1 299 ? -5.058 -0.701 -17.415 1.00 91.12 299 GLU A CA 1
ATOM 2339 C C . GLU A 1 299 ? -4.569 0.024 -16.154 1.00 91.12 299 GLU A C 1
ATOM 2341 O O . GLU A 1 299 ? -4.938 -0.307 -15.028 1.00 91.12 299 GLU A O 1
ATOM 2346 N N . VAL A 1 300 ? -3.694 1.015 -16.342 1.00 95.50 300 VAL A N 1
ATOM 2347 C CA . VAL A 1 300 ? -3.256 1.892 -15.251 1.00 95.50 300 VAL A CA 1
ATOM 2348 C C . VAL A 1 300 ? -4.198 3.081 -15.193 1.00 95.50 300 VAL A C 1
ATOM 2350 O O . VAL A 1 300 ? -4.273 3.856 -16.155 1.00 95.50 300 VAL A O 1
ATOM 2353 N N . VAL A 1 301 ? -4.869 3.244 -14.059 1.00 95.88 301 VAL A N 1
ATOM 2354 C CA . VAL A 1 301 ? -5.836 4.320 -13.836 1.00 95.88 301 VAL A CA 1
ATOM 2355 C C . VAL A 1 301 ? -5.290 5.281 -12.787 1.00 95.88 301 VAL A C 1
ATOM 2357 O O . VAL A 1 301 ? -4.825 4.873 -11.725 1.00 95.88 301 VAL A O 1
ATOM 2360 N N . LEU A 1 302 ? -5.280 6.570 -13.119 1.00 96.88 302 LEU A N 1
ATOM 2361 C CA . LEU A 1 302 ? -4.958 7.673 -12.222 1.00 96.88 302 LEU A CA 1
ATOM 2362 C C . LEU A 1 302 ? -6.262 8.299 -11.742 1.00 96.88 302 LEU A C 1
ATOM 2364 O O . LEU A 1 302 ? -6.938 8.977 -12.519 1.00 96.88 302 LEU A O 1
ATOM 2368 N N . HIS A 1 303 ? -6.554 8.138 -10.459 1.00 96.88 303 HIS A N 1
ATOM 2369 C CA . HIS A 1 303 ? -7.715 8.754 -9.834 1.00 96.88 303 HIS A CA 1
ATOM 2370 C C . HIS A 1 303 ? -7.331 10.092 -9.226 1.00 96.88 303 HIS A C 1
ATOM 2372 O O . HIS A 1 303 ? -6.323 10.224 -8.523 1.00 96.88 303 HIS A O 1
ATOM 2378 N N . LEU A 1 304 ? -8.151 11.098 -9.506 1.00 96.50 304 LEU A N 1
ATOM 2379 C CA . LEU A 1 304 ? -7.993 12.459 -9.017 1.00 96.50 304 LEU A CA 1
ATOM 2380 C C . LEU A 1 304 ? -9.292 12.898 -8.368 1.00 96.50 304 LEU A C 1
ATOM 2382 O O . LEU A 1 304 ? -10.288 13.168 -9.039 1.00 96.50 304 LEU A O 1
ATOM 2386 N N . VAL A 1 305 ? -9.266 13.001 -7.047 1.00 96.31 305 VAL A N 1
ATOM 2387 C CA . VAL A 1 305 ? -10.483 13.169 -6.257 1.00 96.31 305 VAL A CA 1
ATOM 2388 C C . VAL A 1 305 ? -10.443 14.475 -5.505 1.00 96.31 305 VAL A C 1
ATOM 2390 O O . VAL A 1 305 ? -9.382 14.885 -5.033 1.00 96.31 305 VAL A O 1
ATOM 2393 N N . ASN A 1 306 ? -11.591 15.138 -5.395 1.00 97.00 306 ASN A N 1
ATOM 2394 C CA . ASN A 1 306 ? -11.761 16.286 -4.517 1.00 97.00 306 ASN A CA 1
ATOM 2395 C C . ASN A 1 306 ? -13.120 16.243 -3.815 1.00 97.00 306 ASN A C 1
ATOM 2397 O O . ASN A 1 306 ? -14.161 16.099 -4.459 1.00 97.00 306 ASN A O 1
ATOM 2401 N N . HIS A 1 307 ? -13.109 16.414 -2.496 1.00 95.56 307 HIS A N 1
ATOM 2402 C CA . HIS A 1 307 ? -14.314 16.433 -1.670 1.00 95.56 307 HIS A CA 1
ATOM 2403 C C . HIS A 1 307 ? -14.600 17.832 -1.143 1.00 95.56 307 HIS A C 1
ATOM 2405 O O . HIS A 1 307 ? -13.708 18.493 -0.613 1.00 95.56 307 HIS A O 1
ATOM 2411 N N . GLU A 1 308 ? -15.854 18.268 -1.241 1.00 92.06 308 GLU A N 1
ATOM 2412 C CA . GLU A 1 308 ? -16.320 19.478 -0.559 1.00 92.06 308 GLU A CA 1
ATOM 2413 C C . GLU A 1 308 ? -16.340 19.235 0.960 1.00 92.06 308 GLU A C 1
ATOM 2415 O O . GLU A 1 308 ? -16.899 18.236 1.423 1.00 92.06 308 GLU A O 1
ATOM 2420 N N . VAL A 1 309 ? -15.752 20.153 1.736 1.00 79.94 309 VAL A N 1
ATOM 2421 C CA . VAL A 1 309 ? -15.693 20.105 3.213 1.00 79.94 309 VAL A CA 1
ATOM 2422 C C . VAL A 1 309 ? -16.195 21.380 3.867 1.00 79.94 309 VAL A C 1
ATOM 2424 O O . VAL A 1 309 ? -16.001 22.474 3.289 1.00 79.94 309 VAL A O 1
#

Foldseek 3Di:
DEAWDWDWDQDPVGIDTDIDHDPDQKGWHAAWEWPLALQKTKTKIKMAHQDAKDWKDKDDDPPQKDWPCADPNRIHTDGHGIDMTMIIGHRQDNVQCQQVDWIDINNDTYHHHYDYAAAAAAEPQADKDALPAFADQWWWKFKQDDAWLVVLDDFAAQADADPNEAEAECVVVGTHTDHSVPGPGIYRYHYDQQIWIFTDDPDGGTRIYHYHHAAQKWWAAPNDIHSSQAGFGDDDPQKTKMFHQAQAKAKEAEAEDEDDDFWDWDRIDIHHHGDIDITRTHADPAFDWHWGWHQDPHHIYIYIYGYHD

Secondary structure (DSSP, 8-state):
-B-BEEEEEEETTEEEEEEE--SSSEEEEEEEEE-S-SSS-EEEEEEEE-SSSEEEEB-PPPTT-EESSB-TTSEEEE-SEEEEEEEE--TT---GGGGT--EEETTEEEB-EEE--EEEEE-TT-EEESTT-SS-SEEEEEES--S-TTTT-S-----EEETTEEEEETTT--EEEEEGGG--S-EEEE--TT-EEEEESSSSSPEEEEEEE----EEEETTEEES--SEE----SSEEEEEE-SSS-EEEEEEEESSSPPPB--SEEEE-TTEEEEEE-BPPSSSEEEEEEEEETTEEEEEEEEE--

Sequence (309 aa):
NTASFDLIWKTNHGFFTNKVVPDLKIYPVGMWSFNGDYDDPKVCLNVKVNSKNNTIALDSPPQYTSWKDVDSDGNLSVAKGENELCLSGLSGDNMNSISQEIFTIDNHSFVAGYMAENYISMPDSGIILDSQELLFSFARLGSNYNGTCDDIGNLSPPRTIVNNTTIWDLRVLQFGLYDLNNVTDEIELFAEVGSQISVCTEDYLPQKYNVLEGPDLIVYKNEIRTQRWIGEISVINDTLVIENPSEVNLSIVVEFDGNGEQWQISNSIQIPANTVETISAIAPETGISFVWLELDEGEVVLHLVNHEV

pLDDT: mean 89.76, std 6.64, range [65.44, 97.06]

Radius of gyration: 22.25 Å; chains: 1; bounding box: 57×47×57 Å